Protein AF-A0A4S3PLA0-F1 (afdb_monomer)

Nearest PDB structures (foldseek):
  1sax-assembly1_A  TM=4.845E-01  e=3.008E-01  Staphylococcus aureus subsp. aureus N315
  1ku9-assembly1_B  TM=3.301E-01  e=1.148E-01  Methanocaldococcus jannaschii
  1xsd-assembly1_A-2  TM=3.886E-01  e=5.937E-01  Staphylococcus aureus
  8j3g-assembly1_A  TM=3.289E-01  e=1.742E+00  Coptis chinensis
  5gjr-assembly1_P  TM=3.724E-01  e=6.415E+00  Homo sapiens

Mean predicted aligned error: 16.7 Å

Solvent-accessible surface area (backbone atoms only — not comparable to full-atom values): 17541 Å² total; per-residue (Å²): 129,86,67,51,23,27,40,40,32,52,36,62,91,69,63,57,92,86,60,49,78,64,55,46,43,56,53,57,26,62,62,39,83,60,61,64,66,58,65,72,73,37,73,50,48,30,38,31,30,24,51,98,47,17,28,74,44,47,26,31,45,76,50,70,45,75,37,82,52,82,96,38,69,76,16,32,26,54,38,62,47,80,41,60,64,70,64,35,68,60,42,50,65,35,76,40,47,91,78,58,76,65,88,82,62,51,65,46,78,38,36,59,72,60,53,53,52,51,42,52,62,76,64,47,102,58,85,81,79,74,79,56,92,44,75,73,45,42,52,53,50,52,50,52,50,52,53,51,48,50,74,70,42,50,64,42,47,24,76,90,79,60,49,60,33,32,42,80,47,72,66,99,60,30,37,30,38,28,36,69,68,37,40,53,32,26,76,73,66,77,34,99,49,41,51,48,82,46,41,47,70,56,51,49,52,42,48,55,43,36,64,74,61,40,60,31,42,58,81,56,28,71,94,38,48,94,45,25,60,53,51,52,30,53,51,47,71,39,94,59,31,37,81,50,70,55,95,90,37,71,23,37,28,61,64,83,77,55,82,89,71,48,68,73,53,60,66,67,54,26,51,55,48,52,52,44,32,68,74,67,67,48,62,82,91,42,42,80,79,74,43,87,50,69,69,56,32,53,52,52,51,30,17,33,55,49,68,72,104

Foldseek 3Di:
DFAQAEKEFELPPQDDPPDDLVSLLCSGFPQAQDDPCCQVVHNHQKYFYDDPQATAFIWGFPHKDQDPPPVRPNTIGTDTGGDDPLLGVLRGRQRRCVPDVDPPHRIDTDHSVVSNVSSDVVVDPDPPPRDDPDPVVPLVVVLVVLLVLLVVDQWFQQPPPRFIWGFPDGDPFWTWIAGPVLQVCVVVVVDVDRTDTDTSVLLSLLVVLCVVVQKDFLVSSDVNNVCSRVSQRSCCVDPQKDWDDDPNGIIIGGHDDDPLRDQLDDPVLLVVLVVCCVPVVDDLVCLVPPDDDPVSSVSSVSSCSNVVD

Structure (mmCIF, N/CA/C/O backbone):
data_AF-A0A4S3PLA0-F1
#
_entry.id   AF-A0A4S3PLA0-F1
#
loop_
_atom_site.group_PDB
_atom_site.id
_atom_site.type_symbol
_atom_site.label_atom_id
_atom_site.label_alt_id
_atom_site.label_comp_id
_atom_site.label_asym_id
_atom_site.label_entity_id
_atom_site.label_seq_id
_atom_site.pdbx_PDB_ins_code
_atom_site.Cartn_x
_atom_site.Cartn_y
_atom_site.Cartn_z
_atom_site.occupancy
_atom_site.B_iso_or_equiv
_atom_site.auth_seq_id
_atom_site.auth_comp_id
_atom_site.auth_asym_id
_atom_site.auth_atom_id
_atom_site.pdbx_PDB_model_num
ATOM 1 N N . MET A 1 1 ? -9.284 -7.422 -34.693 1.00 44.84 1 MET A N 1
ATOM 2 C CA . MET A 1 1 ? -7.850 -7.367 -35.056 1.00 44.84 1 MET A CA 1
ATOM 3 C C . MET A 1 1 ? -7.141 -6.657 -33.922 1.00 44.84 1 MET A C 1
ATOM 5 O O . MET A 1 1 ? -7.614 -5.601 -33.533 1.00 44.84 1 MET A O 1
ATOM 9 N N . ALA A 1 2 ? -6.101 -7.258 -33.345 1.00 53.28 2 ALA A N 1
ATOM 10 C CA . ALA A 1 2 ? -5.271 -6.582 -32.351 1.00 53.28 2 ALA A CA 1
ATOM 11 C C . ALA A 1 2 ? -4.596 -5.374 -33.022 1.00 53.28 2 ALA A C 1
ATOM 13 O O . ALA A 1 2 ? -3.996 -5.540 -34.082 1.00 53.28 2 ALA A O 1
ATOM 14 N N . VAL A 1 3 ? -4.749 -4.180 -32.450 1.00 75.06 3 VAL A N 1
ATOM 15 C CA . VAL A 1 3 ? -4.123 -2.959 -32.972 1.00 75.06 3 VAL A CA 1
ATOM 16 C C . VAL A 1 3 ? -2.624 -3.043 -32.672 1.00 75.06 3 VAL A C 1
ATOM 18 O O . VAL A 1 3 ? -2.242 -3.281 -31.530 1.00 75.06 3 VAL A O 1
ATOM 21 N N . GLU A 1 4 ? -1.778 -2.936 -33.701 1.00 82.62 4 GLU A N 1
ATOM 22 C CA . GLU A 1 4 ? -0.327 -2.793 -33.519 1.00 82.62 4 GLU A CA 1
ATOM 23 C C . GLU A 1 4 ? -0.069 -1.392 -32.942 1.00 82.62 4 GLU A C 1
ATOM 25 O O . GLU A 1 4 ? -0.204 -0.406 -33.662 1.00 82.62 4 GLU A O 1
ATOM 30 N N . ASP A 1 5 ? 0.268 -1.300 -31.653 1.00 89.94 5 ASP A N 1
ATOM 31 C CA . ASP A 1 5 ? 0.473 -0.033 -30.933 1.00 89.94 5 ASP A CA 1
ATOM 32 C C . ASP A 1 5 ? 1.917 0.156 -30.431 1.00 89.94 5 ASP A C 1
ATOM 34 O O . ASP A 1 5 ? 2.254 1.195 -29.862 1.00 89.94 5 ASP A O 1
ATOM 38 N N . THR A 1 6 ? 2.791 -0.829 -30.660 1.00 92.62 6 THR A N 1
ATOM 39 C CA . THR A 1 6 ? 4.158 -0.841 -30.134 1.00 92.62 6 THR A CA 1
ATOM 40 C C . THR A 1 6 ? 5.179 -1.200 -31.216 1.00 92.62 6 THR A C 1
ATOM 42 O O . THR A 1 6 ? 5.044 -2.206 -31.920 1.00 92.62 6 THR A O 1
ATOM 45 N N . ILE A 1 7 ? 6.241 -0.395 -31.339 1.00 93.81 7 ILE A N 1
ATOM 46 C CA . ILE A 1 7 ? 7.333 -0.604 -32.301 1.00 93.81 7 ILE A CA 1
ATOM 47 C C . ILE A 1 7 ? 8.568 -1.171 -31.589 1.00 93.81 7 ILE A C 1
ATOM 49 O O . ILE A 1 7 ? 9.183 -0.531 -30.747 1.00 93.81 7 ILE A O 1
ATOM 53 N N . LEU A 1 8 ? 8.985 -2.369 -31.964 1.00 94.19 8 LEU A N 1
ATOM 54 C CA . LEU A 1 8 ? 10.154 -3.066 -31.439 1.00 94.19 8 LEU A CA 1
ATOM 55 C C . LEU A 1 8 ? 11.358 -2.846 -32.364 1.00 94.19 8 LEU A C 1
ATOM 57 O O . LEU A 1 8 ? 11.295 -3.207 -33.542 1.00 94.19 8 LEU A O 1
ATOM 61 N N . ILE A 1 9 ? 12.450 -2.264 -31.853 1.00 93.75 9 ILE A N 1
ATOM 62 C CA . ILE A 1 9 ? 13.595 -1.836 -32.671 1.00 93.75 9 ILE A CA 1
ATOM 63 C C . ILE A 1 9 ? 14.907 -2.425 -32.151 1.00 93.75 9 ILE A C 1
ATOM 65 O O . ILE A 1 9 ? 15.396 -2.075 -31.080 1.00 93.75 9 ILE A O 1
ATOM 69 N N . LYS A 1 10 ? 15.538 -3.287 -32.950 1.00 92.75 10 LYS A N 1
ATOM 70 C CA . LYS A 1 10 ? 16.864 -3.844 -32.662 1.00 92.75 10 LYS A CA 1
ATOM 71 C C . LYS A 1 10 ? 17.963 -2.825 -32.959 1.00 92.75 10 LYS A C 1
ATOM 73 O O . LYS A 1 10 ? 18.223 -2.517 -34.121 1.00 92.75 10 LYS A O 1
ATOM 78 N N . ILE A 1 11 ? 18.670 -2.383 -31.922 1.00 90.88 11 ILE A N 1
ATOM 79 C CA . ILE A 1 11 ? 19.750 -1.384 -32.035 1.00 90.88 11 ILE A CA 1
ATOM 80 C C . ILE A 1 11 ? 21.138 -1.984 -32.301 1.00 90.88 11 ILE A C 1
ATOM 82 O O . ILE A 1 11 ? 22.056 -1.261 -32.681 1.00 90.88 11 ILE A O 1
ATOM 86 N N . GLY A 1 12 ? 21.286 -3.310 -32.186 1.00 83.44 12 GLY A N 1
ATOM 87 C CA . GLY A 1 12 ? 22.440 -4.078 -32.673 1.00 83.44 12 GLY A CA 1
ATOM 88 C C . GLY A 1 12 ? 23.801 -3.424 -32.403 1.00 83.44 12 GLY A C 1
ATOM 89 O O . GLY A 1 12 ? 24.212 -3.299 -31.255 1.00 83.44 12 GLY A O 1
ATOM 90 N N . LYS A 1 13 ? 24.490 -2.998 -33.474 1.00 80.50 13 LYS A N 1
ATOM 91 C CA . LYS A 1 13 ? 25.848 -2.414 -33.438 1.00 80.50 13 LYS A CA 1
ATOM 92 C C . LYS A 1 13 ? 25.957 -1.090 -32.671 1.00 80.50 13 LYS A C 1
ATOM 94 O O . LYS A 1 13 ? 27.063 -0.717 -32.298 1.00 80.50 13 LYS A O 1
ATOM 99 N N . SER A 1 14 ? 24.851 -0.377 -32.474 1.00 83.56 14 SER A N 1
ATOM 100 C CA . SER A 1 14 ? 24.832 0.904 -31.759 1.00 83.56 14 SER A CA 1
ATOM 101 C C . SER A 1 14 ? 24.779 0.728 -30.240 1.00 83.56 14 SER A C 1
ATOM 103 O O . SER A 1 14 ? 24.969 1.701 -29.516 1.00 83.56 14 SER A O 1
ATOM 105 N N . TYR A 1 15 ? 24.513 -0.490 -29.754 1.00 86.19 15 TYR A N 1
ATOM 106 C CA . TYR A 1 15 ? 24.454 -0.776 -28.327 1.00 86.19 15 TYR A CA 1
ATOM 107 C C . TYR A 1 15 ? 25.848 -0.923 -27.714 1.00 86.19 15 TYR A C 1
ATOM 109 O O . TYR A 1 15 ? 26.732 -1.580 -28.266 1.00 86.19 15 TYR A O 1
ATOM 117 N N . ARG A 1 16 ? 26.010 -0.355 -26.522 1.00 83.56 16 ARG A N 1
ATOM 118 C CA . ARG A 1 16 ? 27.143 -0.535 -25.621 1.00 83.56 16 ARG A CA 1
ATOM 119 C C . ARG A 1 16 ? 26.592 -0.778 -24.223 1.00 83.56 16 ARG A C 1
ATOM 121 O O . ARG A 1 16 ? 25.615 -0.154 -23.811 1.00 83.56 16 ARG A O 1
ATOM 128 N N . GLU A 1 17 ? 27.227 -1.689 -23.502 1.00 78.81 17 GLU A N 1
ATOM 129 C CA . GLU A 1 17 ? 26.849 -1.989 -22.125 1.00 78.81 17 GLU A CA 1
ATOM 130 C C . GLU A 1 17 ? 26.949 -0.716 -21.266 1.00 78.81 17 GLU A C 1
ATOM 132 O O . GLU A 1 17 ? 27.954 -0.007 -21.317 1.00 78.81 17 GLU A O 1
ATOM 137 N N . GLY A 1 18 ? 25.904 -0.420 -20.489 1.00 77.00 18 GLY A N 1
ATOM 138 C CA . GLY A 1 18 ? 25.857 0.763 -19.622 1.00 77.00 18 GLY A CA 1
ATOM 139 C C . GLY A 1 18 ? 25.447 2.076 -20.301 1.00 77.00 18 GLY A C 1
ATOM 140 O O . GLY A 1 18 ? 25.593 3.127 -19.682 1.00 77.00 18 GLY A O 1
ATOM 141 N N . MET A 1 19 ? 24.937 2.042 -21.538 1.00 82.50 19 MET A N 1
ATOM 142 C CA . MET A 1 19 ? 24.307 3.213 -22.165 1.00 82.50 19 MET A CA 1
ATOM 143 C C . MET A 1 19 ? 23.177 3.776 -21.298 1.00 82.50 19 MET A C 1
ATOM 145 O O . MET A 1 19 ? 22.364 3.024 -20.759 1.00 82.50 19 MET A O 1
ATOM 149 N N . SER A 1 20 ? 23.124 5.103 -21.192 1.00 85.25 20 SER A N 1
ATOM 150 C CA . SER A 1 20 ? 22.023 5.795 -20.525 1.00 85.25 20 SER A CA 1
ATOM 151 C C . SER A 1 20 ? 20.715 5.652 -21.314 1.00 85.25 20 SER A C 1
ATOM 153 O O . SER A 1 20 ? 20.719 5.305 -22.498 1.00 85.25 20 SER A O 1
ATOM 155 N N . ALA A 1 21 ? 19.579 5.968 -20.685 1.00 83.31 21 ALA A N 1
ATOM 156 C CA . ALA A 1 21 ? 18.287 6.003 -21.375 1.00 83.31 21 ALA A CA 1
ATOM 157 C C . ALA A 1 21 ? 18.286 6.987 -22.564 1.00 83.31 21 ALA A C 1
ATOM 159 O O . ALA A 1 21 ? 17.609 6.741 -23.561 1.00 83.31 21 ALA A O 1
ATOM 160 N N . GLU A 1 22 ? 19.077 8.062 -22.491 1.00 88.12 22 GLU A N 1
ATOM 161 C CA . GLU A 1 22 ? 19.262 9.033 -23.573 1.00 88.12 22 GLU A CA 1
ATOM 162 C C . GLU A 1 22 ? 20.155 8.487 -24.698 1.00 88.12 22 GLU A C 1
ATOM 164 O O . GLU A 1 22 ? 19.837 8.623 -25.880 1.00 88.12 22 GLU A O 1
ATOM 169 N N . ASP A 1 23 ? 21.237 7.785 -24.361 1.00 88.31 23 ASP A N 1
ATOM 170 C CA . ASP A 1 23 ? 22.073 7.113 -25.360 1.00 88.31 23 ASP A CA 1
ATOM 171 C C . ASP A 1 23 ? 21.273 6.044 -26.117 1.00 88.31 23 ASP A C 1
ATOM 173 O O . ASP A 1 23 ? 21.345 5.943 -27.347 1.00 88.31 23 ASP A O 1
ATOM 177 N N . LEU A 1 24 ? 20.486 5.250 -25.383 1.00 92.19 24 LEU A N 1
ATOM 178 C CA . LEU A 1 24 ? 19.563 4.273 -25.954 1.00 92.19 24 LEU A CA 1
ATOM 179 C C . LEU A 1 24 ? 18.496 4.966 -26.801 1.00 92.19 24 LEU A C 1
ATOM 181 O O . LEU A 1 24 ? 18.158 4.456 -27.869 1.00 92.19 24 LEU A O 1
ATOM 185 N N . TYR A 1 25 ? 18.031 6.151 -26.398 1.00 92.94 25 TYR A N 1
ATOM 186 C CA . TYR A 1 25 ? 17.032 6.911 -27.142 1.00 92.94 25 TYR A CA 1
ATOM 187 C C . TYR A 1 25 ? 17.604 7.310 -28.492 1.00 92.94 25 TYR A C 1
ATOM 189 O O . TYR A 1 25 ? 16.992 7.044 -29.524 1.00 92.94 25 TYR A O 1
ATOM 197 N N . ASN A 1 26 ? 18.814 7.864 -28.507 1.00 90.50 26 ASN A N 1
ATOM 198 C CA . ASN A 1 26 ? 19.509 8.258 -29.728 1.00 90.50 26 ASN A CA 1
ATOM 199 C C . ASN A 1 26 ? 19.765 7.055 -30.649 1.00 90.50 26 ASN A C 1
ATOM 201 O O . ASN A 1 26 ? 19.527 7.129 -31.854 1.00 90.50 26 ASN A O 1
ATOM 205 N N . ALA A 1 27 ? 20.173 5.911 -30.096 1.00 91.44 27 ALA A N 1
ATOM 206 C CA . ALA A 1 27 ? 20.367 4.689 -30.877 1.00 91.44 27 ALA A CA 1
ATOM 207 C C . ALA A 1 27 ? 19.058 4.112 -31.448 1.00 91.44 27 ALA A C 1
ATOM 209 O O . ALA A 1 27 ? 19.083 3.467 -32.496 1.00 91.44 27 ALA A O 1
ATOM 210 N N . THR A 1 28 ? 17.931 4.336 -30.769 1.00 92.94 28 THR A N 1
ATOM 211 C CA . THR A 1 28 ? 16.626 3.730 -31.085 1.00 92.94 28 THR A CA 1
ATOM 212 C C . THR A 1 28 ? 15.727 4.642 -31.911 1.00 92.94 28 THR A C 1
ATOM 214 O O . THR A 1 28 ? 14.875 4.150 -32.638 1.00 92.94 28 THR A O 1
ATOM 217 N N . SER A 1 29 ? 15.895 5.960 -31.848 1.00 89.44 29 SER A N 1
ATOM 218 C CA . SER A 1 29 ? 15.009 6.928 -32.511 1.00 89.44 29 SER A CA 1
ATOM 219 C C . SER A 1 29 ? 15.492 7.344 -33.900 1.00 89.44 29 SER A C 1
ATOM 221 O O . SER A 1 29 ? 14.681 7.723 -34.745 1.00 89.44 29 SER A O 1
ATOM 223 N N . ILE A 1 30 ? 16.797 7.263 -34.170 1.00 86.62 30 ILE A N 1
ATOM 224 C CA . ILE A 1 30 ? 17.394 7.945 -35.319 1.00 86.62 30 ILE A CA 1
ATOM 225 C C . ILE A 1 30 ? 17.405 7.067 -36.581 1.00 86.62 30 ILE A C 1
ATOM 227 O O . ILE A 1 30 ? 18.133 6.081 -36.677 1.00 86.62 30 ILE A O 1
ATOM 231 N N . SER A 1 31 ? 16.720 7.550 -37.624 1.00 83.75 31 SER A N 1
ATOM 232 C CA . SER A 1 31 ? 16.936 7.180 -39.033 1.00 83.75 31 SER A CA 1
ATOM 233 C C . SER A 1 31 ? 16.592 5.733 -39.409 1.00 83.75 31 SER A C 1
ATOM 235 O O . SER A 1 31 ? 17.426 4.955 -39.896 1.00 83.75 31 SER A O 1
ATOM 237 N N . TRP A 1 32 ? 15.316 5.382 -39.271 1.00 89.88 32 TRP A N 1
ATOM 238 C CA . TRP A 1 32 ? 14.784 4.061 -39.592 1.00 89.88 32 TRP A CA 1
ATOM 239 C C . TRP A 1 32 ? 14.039 4.029 -40.921 1.00 89.88 32 TRP A C 1
ATOM 241 O O . TRP A 1 32 ? 13.271 4.932 -41.246 1.00 89.88 32 TRP A O 1
ATOM 251 N N . LYS A 1 33 ? 14.223 2.950 -41.691 1.00 85.69 33 LYS A N 1
ATOM 252 C CA . LYS A 1 33 ? 13.444 2.702 -42.911 1.00 85.69 33 LYS A CA 1
ATOM 253 C C . LYS A 1 33 ? 12.081 2.128 -42.524 1.00 85.69 33 LYS A C 1
ATOM 255 O O . LYS A 1 33 ? 11.899 0.914 -42.479 1.00 85.69 33 LYS A O 1
ATOM 260 N N . ILE A 1 34 ? 11.157 3.022 -42.202 1.00 85.56 34 ILE A N 1
ATOM 261 C CA . ILE A 1 34 ? 9.789 2.704 -41.796 1.00 85.56 34 ILE A CA 1
ATOM 262 C C . ILE A 1 34 ? 8.827 3.096 -42.922 1.00 85.56 34 ILE A C 1
ATOM 264 O O . ILE A 1 34 ? 9.006 4.130 -43.561 1.00 85.56 34 ILE A O 1
ATOM 268 N N . SER A 1 35 ? 7.802 2.275 -43.172 1.00 82.12 35 SER A N 1
ATOM 269 C CA . SER A 1 35 ? 6.744 2.635 -44.122 1.00 82.12 35 SER A CA 1
ATOM 270 C C . SER A 1 35 ? 5.944 3.835 -43.606 1.00 82.12 35 SER A C 1
ATOM 272 O O . SER A 1 35 ? 5.416 3.802 -42.493 1.00 82.12 35 SER A O 1
ATOM 274 N N . ARG A 1 36 ? 5.815 4.870 -44.444 1.00 79.88 36 ARG A N 1
ATOM 275 C CA . ARG A 1 36 ? 4.993 6.055 -44.161 1.00 79.88 36 ARG A CA 1
ATOM 276 C C . ARG A 1 36 ? 3.539 5.683 -43.898 1.00 79.88 36 ARG A C 1
ATOM 278 O O . ARG A 1 36 ? 2.952 6.199 -42.957 1.00 79.88 36 ARG A O 1
ATOM 285 N N . GLU A 1 37 ? 2.987 4.773 -44.698 1.00 82.19 37 GLU A N 1
ATOM 286 C CA . GLU A 1 37 ? 1.612 4.295 -44.536 1.00 82.19 37 GLU A CA 1
ATOM 287 C C . GLU A 1 37 ? 1.425 3.682 -43.151 1.00 82.19 37 GLU A C 1
ATOM 289 O O . GLU A 1 37 ? 0.490 4.053 -42.455 1.00 82.19 37 GLU A O 1
ATOM 294 N N . LYS A 1 38 ? 2.378 2.853 -42.695 1.00 82.25 38 LYS A N 1
ATOM 295 C CA . LYS A 1 38 ? 2.332 2.272 -41.347 1.00 82.25 38 LYS A CA 1
ATOM 296 C C . LYS A 1 38 ? 2.375 3.324 -40.245 1.00 82.25 38 LYS A C 1
ATOM 298 O O . LYS A 1 38 ? 1.672 3.144 -39.262 1.00 82.25 38 LYS A O 1
ATOM 303 N N . LEU A 1 39 ? 3.193 4.371 -40.379 1.00 82.94 39 LEU A N 1
ATOM 304 C CA . LEU A 1 39 ? 3.270 5.467 -39.398 1.00 82.94 39 LEU A CA 1
ATOM 305 C C . LEU A 1 39 ? 2.025 6.357 -39.395 1.00 82.94 39 LEU A C 1
ATOM 307 O O . LEU A 1 39 ? 1.705 6.934 -38.366 1.00 82.94 39 LEU A O 1
ATOM 311 N N . GLN A 1 40 ? 1.345 6.493 -40.534 1.00 82.56 40 GLN A N 1
ATOM 312 C CA . GLN A 1 40 ? 0.121 7.288 -40.652 1.00 82.56 40 GLN A CA 1
ATOM 313 C C . GLN A 1 40 ? -1.124 6.520 -40.208 1.00 82.56 40 GLN A C 1
ATOM 315 O O . GLN A 1 40 ? -2.032 7.118 -39.645 1.00 82.56 40 GLN A O 1
ATOM 320 N N . SER A 1 41 ? -1.180 5.215 -40.481 1.00 78.88 41 SER A N 1
ATOM 321 C CA . SER A 1 41 ? -2.325 4.368 -40.144 1.00 78.88 41 SER A CA 1
ATOM 322 C C . SER A 1 41 ? -2.222 3.722 -38.762 1.00 78.88 41 SER A C 1
ATOM 324 O O . SER A 1 41 ? -3.202 3.151 -38.292 1.00 78.88 41 SER A O 1
ATOM 326 N N . GLY A 1 42 ? -1.031 3.709 -38.160 1.00 76.31 42 GLY A N 1
ATOM 327 C CA . GLY A 1 42 ? -0.780 3.082 -36.867 1.00 76.31 42 GLY A CA 1
ATOM 328 C C . GLY A 1 42 ? -1.055 4.034 -35.709 1.00 76.31 42 GLY A C 1
ATOM 329 O O . GLY A 1 42 ? -0.527 5.142 -35.684 1.00 76.31 42 GLY A O 1
ATOM 330 N N . ASP A 1 43 ? -1.831 3.573 -34.730 1.00 85.62 43 ASP A N 1
ATOM 331 C CA . ASP A 1 43 ? -2.030 4.246 -33.440 1.00 85.62 43 ASP A CA 1
ATOM 332 C C . ASP A 1 43 ? -0.919 3.825 -32.463 1.00 85.62 43 ASP A C 1
ATOM 334 O O . ASP A 1 43 ? -1.154 3.150 -31.459 1.00 85.62 43 ASP A O 1
ATOM 338 N N . TYR A 1 44 ? 0.336 4.112 -32.830 1.00 90.50 44 TYR A N 1
ATOM 339 C CA . TYR A 1 44 ? 1.479 3.718 -32.011 1.00 90.50 44 TYR A CA 1
ATOM 340 C C . TYR A 1 44 ? 1.566 4.582 -30.764 1.00 90.50 44 TYR A C 1
ATOM 342 O O . TYR A 1 44 ? 1.578 5.807 -30.835 1.00 90.50 44 TYR A O 1
ATOM 350 N N . LYS A 1 45 ? 1.708 3.917 -29.625 1.00 92.69 45 LYS A N 1
ATOM 351 C CA . LYS A 1 45 ? 1.852 4.536 -28.310 1.00 92.69 45 LYS A CA 1
ATOM 352 C C . LYS A 1 45 ? 3.264 4.394 -27.775 1.00 92.69 45 LYS A C 1
ATOM 354 O O . LYS A 1 45 ? 3.708 5.245 -27.014 1.00 92.69 45 LYS A O 1
ATOM 359 N N . PHE A 1 46 ? 3.985 3.349 -28.191 1.00 94.75 46 PHE A N 1
ATOM 360 C CA . PHE A 1 46 ? 5.312 3.046 -27.664 1.00 94.75 46 PHE A CA 1
ATOM 361 C C . PHE A 1 46 ? 6.298 2.597 -28.734 1.00 94.75 46 PHE A C 1
ATOM 363 O O . PHE A 1 46 ? 5.933 2.024 -29.765 1.00 94.75 46 PHE A O 1
ATOM 370 N N . TYR A 1 47 ? 7.581 2.786 -28.446 1.00 95.56 47 TYR A N 1
ATOM 371 C CA . TYR A 1 47 ? 8.654 2.088 -29.137 1.00 95.56 47 TYR A CA 1
ATOM 372 C C . TYR A 1 47 ? 9.765 1.670 -28.173 1.00 95.56 47 TYR A C 1
ATOM 374 O O . TYR A 1 47 ? 10.066 2.362 -27.202 1.00 95.56 47 TYR A O 1
ATOM 382 N N . CYS A 1 48 ? 10.373 0.516 -28.441 1.00 95.69 48 CYS A N 1
ATOM 383 C CA . CYS A 1 48 ? 11.291 -0.152 -27.526 1.00 95.69 48 CYS A CA 1
ATOM 384 C C . CYS A 1 48 ? 12.664 -0.362 -28.164 1.00 95.69 48 CYS A C 1
ATOM 386 O O . CYS A 1 48 ? 12.773 -0.857 -29.292 1.00 95.69 48 CYS A O 1
ATOM 388 N N . ALA A 1 49 ? 13.711 -0.065 -27.397 1.00 95.25 49 ALA A N 1
ATOM 389 C CA . ALA A 1 49 ? 15.085 -0.413 -27.729 1.00 95.25 49 ALA A CA 1
ATOM 390 C C . ALA A 1 49 ? 15.321 -1.896 -27.433 1.00 95.25 49 ALA A C 1
ATOM 392 O O . ALA A 1 49 ? 15.103 -2.332 -26.306 1.00 95.25 49 ALA A O 1
ATOM 393 N N . ILE A 1 50 ? 15.789 -2.677 -28.406 1.00 93.94 50 ILE A N 1
ATOM 394 C CA . ILE A 1 50 ? 16.049 -4.112 -28.235 1.00 93.94 50 ILE A CA 1
ATOM 395 C C . ILE A 1 50 ? 17.510 -4.432 -28.509 1.00 93.94 50 ILE A C 1
ATOM 397 O O . ILE A 1 50 ? 18.067 -4.097 -29.559 1.00 93.94 50 ILE A O 1
ATOM 401 N N . TYR A 1 51 ? 18.107 -5.189 -27.595 1.00 91.38 51 TYR A N 1
ATOM 402 C CA . TYR A 1 51 ? 19.426 -5.776 -27.768 1.00 91.38 51 TYR A CA 1
ATOM 403 C C . TYR A 1 51 ? 19.453 -7.204 -27.219 1.00 91.38 51 TYR A C 1
ATOM 405 O O . TYR A 1 51 ? 18.911 -7.468 -26.151 1.00 91.38 51 TYR A O 1
ATOM 413 N N . ASN A 1 52 ? 20.058 -8.138 -27.963 1.00 87.88 52 ASN A N 1
ATOM 414 C CA . ASN A 1 52 ? 20.074 -9.573 -27.637 1.00 87.88 52 ASN A CA 1
ATOM 415 C C . ASN A 1 52 ? 18.691 -10.136 -27.264 1.00 87.88 52 ASN A C 1
ATOM 417 O O . ASN A 1 52 ? 18.548 -10.867 -26.293 1.00 87.88 52 ASN A O 1
ATOM 421 N N . ASN A 1 53 ? 17.676 -9.772 -28.055 1.00 89.81 53 ASN A N 1
ATOM 422 C CA . ASN A 1 53 ? 16.268 -10.138 -27.859 1.00 89.81 53 ASN A CA 1
ATOM 423 C C . AS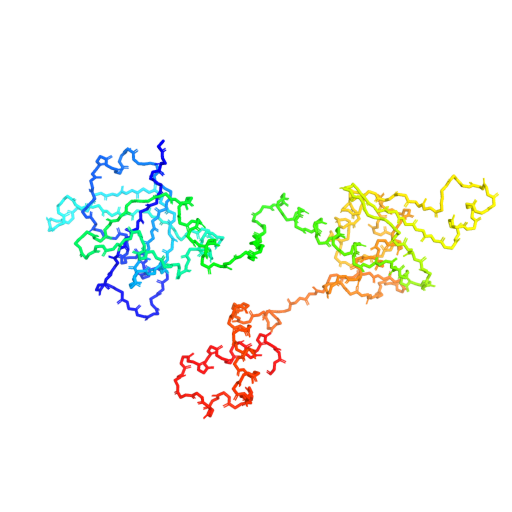N A 1 53 ? 15.642 -9.657 -26.545 1.00 89.81 53 ASN A C 1
ATOM 425 O O . ASN A 1 53 ? 14.525 -10.054 -26.251 1.00 89.81 53 ASN A O 1
ATOM 429 N N . LYS A 1 54 ? 16.305 -8.773 -25.798 1.00 90.75 54 LYS A N 1
ATOM 430 C CA . LYS A 1 54 ? 15.752 -8.154 -24.597 1.00 90.75 54 LYS A CA 1
ATOM 431 C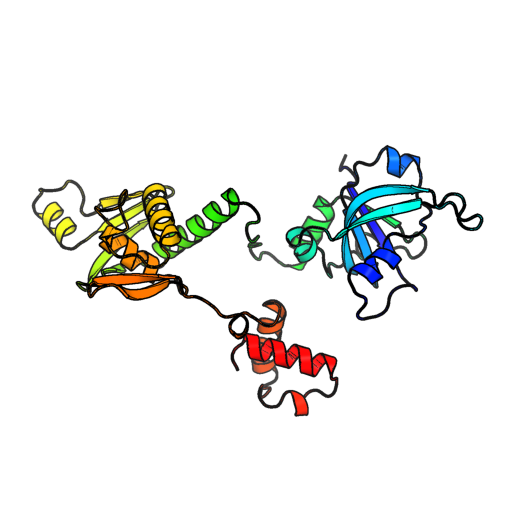 C . LYS A 1 54 ? 15.419 -6.697 -24.834 1.00 90.75 54 LYS A C 1
ATOM 433 O O . LYS A 1 54 ? 16.175 -5.994 -25.513 1.00 90.75 54 LYS A O 1
ATOM 438 N N . ILE A 1 55 ? 14.317 -6.243 -24.254 1.00 93.19 55 ILE A N 1
ATOM 439 C CA . ILE A 1 55 ? 13.991 -4.819 -24.198 1.00 93.19 55 ILE A CA 1
ATOM 440 C C . ILE A 1 55 ? 14.975 -4.137 -23.240 1.00 93.19 55 ILE A C 1
ATOM 442 O O . ILE A 1 55 ? 15.170 -4.575 -22.113 1.00 93.19 55 ILE A O 1
ATOM 446 N N . LYS A 1 56 ? 15.629 -3.076 -23.705 1.00 92.75 56 LYS A N 1
ATOM 447 C CA . LYS A 1 56 ? 16.608 -2.289 -22.943 1.00 92.75 56 LYS A CA 1
ATOM 448 C C . LYS A 1 56 ? 16.093 -0.926 -22.527 1.00 92.75 56 LYS A C 1
ATOM 450 O O . LYS A 1 56 ? 16.601 -0.383 -21.557 1.00 92.75 56 LYS A O 1
ATOM 455 N N . GLU A 1 57 ? 15.112 -0.392 -23.248 1.00 94.06 57 GLU A N 1
ATOM 456 C CA . GLU A 1 57 ? 14.392 0.809 -22.845 1.00 94.06 57 GLU A CA 1
ATOM 457 C C . GLU A 1 57 ? 13.046 0.909 -23.572 1.00 94.06 57 GLU A C 1
ATOM 459 O O . GLU A 1 57 ? 12.893 0.349 -24.664 1.00 94.06 57 GLU A O 1
ATOM 464 N N . VAL A 1 58 ? 12.092 1.623 -22.972 1.00 94.75 58 VAL A N 1
ATOM 465 C CA . VAL A 1 58 ? 10.761 1.896 -23.526 1.00 94.75 58 VAL A CA 1
ATOM 466 C C . VAL A 1 58 ? 10.513 3.399 -23.580 1.00 94.75 58 VAL A C 1
ATOM 468 O O . VAL A 1 58 ? 10.727 4.126 -22.607 1.00 94.75 58 VAL A O 1
ATOM 471 N N . TYR A 1 59 ? 10.014 3.854 -24.723 1.00 96.12 59 TYR A N 1
ATOM 472 C CA . TYR A 1 59 ? 9.690 5.248 -24.976 1.00 96.12 59 TYR A CA 1
ATOM 473 C C . TYR A 1 59 ? 8.230 5.390 -25.381 1.00 96.12 59 TYR A C 1
ATOM 475 O O . TYR A 1 59 ? 7.714 4.577 -26.150 1.00 96.12 59 TYR A O 1
ATOM 483 N N . GLU A 1 60 ? 7.585 6.447 -24.902 1.00 95.12 60 GLU A N 1
ATOM 484 C CA . GLU A 1 60 ? 6.306 6.902 -25.438 1.00 95.12 60 GLU A CA 1
ATOM 485 C C . GLU A 1 60 ? 6.520 7.484 -26.831 1.00 95.12 60 GLU A C 1
ATOM 487 O O . GLU A 1 60 ? 7.426 8.289 -27.056 1.00 95.12 60 GLU A O 1
ATOM 492 N N . PHE A 1 61 ? 5.671 7.083 -27.767 1.00 93.94 61 PHE A N 1
ATOM 493 C CA . PHE A 1 61 ? 5.664 7.598 -29.120 1.00 93.94 61 PHE A CA 1
ATOM 494 C C . PHE A 1 61 ? 4.854 8.893 -29.175 1.00 93.94 61 PHE A C 1
ATOM 496 O O . PHE A 1 61 ? 3.656 8.904 -28.914 1.00 93.94 61 PHE A O 1
ATOM 503 N N . ILE A 1 62 ? 5.519 9.990 -29.524 1.00 92.94 62 ILE A N 1
ATOM 504 C CA . ILE A 1 62 ? 4.901 11.317 -29.656 1.00 92.94 62 ILE A CA 1
ATOM 505 C C . ILE A 1 62 ? 4.678 11.654 -31.132 1.00 92.94 62 ILE A C 1
ATOM 507 O O . ILE A 1 62 ? 3.734 12.354 -31.490 1.00 92.94 62 ILE A O 1
ATOM 511 N N . GLY A 1 63 ? 5.554 11.167 -32.009 1.00 91.50 63 GLY A N 1
ATOM 512 C CA . GLY A 1 63 ? 5.448 11.415 -33.436 1.00 91.50 63 GLY A CA 1
ATOM 513 C C . GLY A 1 63 ? 6.697 10.998 -34.191 1.00 91.50 63 GLY A C 1
ATOM 514 O O . GLY A 1 63 ? 7.540 10.252 -33.697 1.00 91.50 63 GLY A O 1
ATOM 515 N N . TYR A 1 64 ? 6.821 11.484 -35.417 1.00 93.56 64 TYR A N 1
ATOM 516 C CA . TYR A 1 64 ? 7.952 11.186 -36.281 1.00 93.56 64 TYR A CA 1
ATOM 517 C C . TYR A 1 64 ? 8.212 12.340 -37.246 1.00 93.56 64 TYR A C 1
ATOM 519 O O . TYR A 1 64 ? 7.308 13.099 -37.588 1.00 93.56 64 TYR A O 1
ATOM 527 N N . GLU A 1 65 ? 9.444 12.436 -37.726 1.00 92.44 65 GLU A N 1
ATOM 528 C CA . GLU A 1 65 ? 9.843 13.375 -38.773 1.00 92.44 65 GLU A CA 1
ATOM 529 C C . GLU A 1 65 ? 10.669 12.661 -39.842 1.00 92.44 65 GLU A C 1
ATOM 531 O O . GLU A 1 65 ? 11.229 11.586 -39.609 1.00 92.44 65 GLU A O 1
ATOM 536 N N . LYS A 1 66 ? 10.722 13.234 -41.044 1.00 91.12 66 LYS A N 1
ATOM 537 C CA . LYS A 1 66 ? 11.577 12.713 -42.111 1.00 91.12 66 LYS A CA 1
ATOM 538 C C . LYS A 1 66 ? 13.032 13.035 -41.777 1.00 91.12 66 LYS A C 1
ATOM 540 O O . LYS A 1 66 ? 13.336 14.136 -41.336 1.00 91.12 66 LYS A O 1
ATOM 545 N N . ASP A 1 67 ? 13.930 12.090 -42.026 1.00 90.75 67 ASP A N 1
ATOM 546 C CA . ASP A 1 67 ? 15.360 12.371 -41.982 1.00 90.75 67 ASP A CA 1
ATOM 547 C C . ASP A 1 67 ? 15.755 13.152 -43.244 1.00 90.75 67 ASP A C 1
ATOM 549 O O . ASP A 1 67 ? 15.691 12.622 -44.356 1.00 90.75 67 ASP A O 1
ATOM 553 N N . GLU A 1 68 ? 16.093 14.431 -43.081 1.00 89.00 68 GLU A N 1
ATOM 554 C CA . GLU A 1 68 ? 16.400 15.338 -44.196 1.00 89.00 68 GLU A CA 1
ATOM 555 C C . GLU A 1 68 ? 17.819 15.165 -44.751 1.00 89.00 68 GLU A C 1
ATOM 557 O O . GLU A 1 68 ? 18.161 15.750 -45.780 1.00 89.00 68 GLU A O 1
ATOM 562 N N . ARG A 1 69 ? 18.654 14.341 -44.106 1.00 87.88 69 ARG A N 1
ATOM 563 C CA . ARG A 1 69 ? 20.010 14.071 -44.586 1.00 87.88 69 ARG A CA 1
ATOM 564 C C . ARG A 1 69 ? 19.967 13.360 -45.948 1.00 87.88 69 ARG A C 1
ATOM 566 O O . ARG A 1 69 ? 19.291 12.331 -46.058 1.00 87.88 69 ARG A O 1
ATOM 573 N N . PRO A 1 70 ? 20.701 13.840 -46.974 1.00 83.75 70 PRO A N 1
ATOM 574 C CA . PRO A 1 70 ? 20.643 13.285 -48.330 1.00 83.75 70 PRO A CA 1
ATOM 575 C C . PRO A 1 70 ? 20.902 11.773 -48.407 1.00 83.75 70 PRO A C 1
ATOM 577 O O . PRO A 1 70 ? 20.247 11.059 -49.158 1.00 83.75 70 PRO A O 1
ATOM 580 N N . GLU A 1 71 ? 21.811 11.246 -47.585 1.00 87.88 71 GLU A N 1
ATOM 581 C CA . GLU A 1 71 ? 22.160 9.822 -47.533 1.00 87.88 71 GLU A CA 1
ATOM 582 C C . GLU A 1 71 ? 21.138 8.946 -46.781 1.00 87.88 71 GLU A C 1
ATOM 584 O O . GLU A 1 71 ? 21.298 7.723 -46.689 1.00 87.88 71 GLU A O 1
ATOM 589 N N . LYS A 1 72 ? 20.097 9.560 -46.208 1.00 86.25 72 LYS A N 1
ATOM 590 C CA . LYS A 1 72 ? 19.056 8.918 -45.394 1.00 86.25 72 LYS A CA 1
ATOM 591 C C . LYS A 1 72 ? 17.669 9.018 -46.024 1.00 86.25 72 LYS A C 1
ATOM 593 O O . LYS A 1 72 ? 16.668 8.844 -45.331 1.00 86.25 72 LYS A O 1
ATOM 598 N N . GLU A 1 73 ? 17.600 9.228 -47.335 1.00 84.00 73 GLU A N 1
ATOM 599 C CA . GLU A 1 73 ? 16.337 9.335 -48.057 1.00 84.00 73 GLU A CA 1
ATOM 600 C C . GLU A 1 73 ? 15.379 8.162 -47.754 1.00 84.00 73 GLU A C 1
ATOM 602 O O . GLU A 1 73 ? 15.754 6.985 -47.736 1.00 84.00 73 GLU A O 1
ATOM 607 N N . GLY A 1 74 ? 14.116 8.500 -47.470 1.00 83.56 74 GLY A N 1
ATOM 608 C CA . GLY A 1 74 ? 13.073 7.530 -47.124 1.00 83.56 74 GLY A CA 1
ATOM 609 C C . GLY A 1 74 ? 13.176 6.954 -45.707 1.00 83.56 74 GLY A C 1
ATOM 610 O O . GLY A 1 74 ? 12.521 5.950 -45.416 1.00 83.56 74 GLY A O 1
ATOM 611 N N . ARG A 1 75 ? 13.992 7.552 -44.829 1.00 90.44 75 ARG A N 1
ATOM 612 C CA . ARG A 1 75 ? 14.064 7.207 -43.405 1.00 90.44 75 ARG A CA 1
ATOM 613 C C . ARG A 1 75 ? 13.358 8.241 -42.540 1.00 90.44 75 ARG A C 1
ATOM 615 O O . ARG A 1 75 ? 13.225 9.407 -42.909 1.00 90.44 75 ARG A O 1
ATOM 622 N N . TYR A 1 76 ? 12.930 7.784 -41.373 1.00 92.62 76 TYR A N 1
ATOM 623 C CA . TYR A 1 76 ? 12.214 8.578 -40.388 1.00 92.62 76 TYR A CA 1
ATOM 624 C C . TYR A 1 76 ? 12.942 8.558 -39.048 1.00 92.62 76 TYR A C 1
ATOM 626 O O . TYR A 1 76 ? 13.555 7.555 -38.672 1.00 92.62 76 TYR A O 1
ATOM 634 N N . ILE A 1 77 ? 12.867 9.678 -38.341 1.00 93.44 77 ILE A N 1
ATOM 635 C CA . ILE A 1 77 ? 13.309 9.824 -36.960 1.00 93.44 77 ILE A CA 1
ATOM 636 C C . ILE A 1 77 ? 12.063 9.767 -36.081 1.00 93.44 77 ILE A C 1
ATOM 638 O O . ILE A 1 77 ? 11.109 10.511 -36.304 1.00 93.44 77 ILE A O 1
ATOM 642 N N . LEU A 1 78 ? 12.057 8.861 -35.108 1.00 94.69 78 LEU A N 1
ATOM 643 C CA . LEU A 1 78 ? 10.977 8.752 -34.131 1.00 94.69 78 LEU A CA 1
ATOM 644 C C . LEU A 1 78 ? 11.171 9.812 -33.048 1.00 94.69 78 LEU A C 1
ATOM 646 O O . LEU A 1 78 ? 12.294 10.096 -32.634 1.00 94.69 78 LEU A O 1
ATOM 650 N N . LYS A 1 79 ? 10.074 10.403 -32.592 1.00 94.62 79 LYS A N 1
ATOM 651 C CA . LYS A 1 79 ? 10.048 11.349 -31.482 1.00 94.62 79 LYS A CA 1
ATOM 652 C C . LYS A 1 79 ? 9.330 10.701 -30.321 1.00 94.62 79 LYS A C 1
ATOM 654 O O . LYS A 1 79 ? 8.220 10.189 -30.471 1.00 94.62 79 LYS A O 1
ATOM 659 N N . GLY A 1 80 ? 9.961 10.771 -29.164 1.00 93.75 80 GLY A N 1
ATOM 660 C CA . GLY A 1 80 ? 9.395 10.236 -27.950 1.00 93.75 80 GLY A CA 1
ATOM 661 C C . GLY A 1 80 ? 10.017 10.831 -26.710 1.00 93.75 80 GLY A C 1
ATOM 662 O O . GLY A 1 80 ? 10.915 11.670 -26.771 1.00 93.75 80 GLY A O 1
ATOM 663 N N . LYS A 1 81 ? 9.535 10.351 -25.577 1.00 92.94 81 LYS A N 1
ATOM 664 C CA . LYS A 1 81 ? 10.133 10.568 -24.261 1.00 92.94 81 LYS A CA 1
ATOM 665 C C . LYS A 1 81 ? 10.221 9.222 -23.556 1.00 92.94 81 LYS A C 1
ATOM 667 O O . LYS A 1 81 ? 9.574 8.264 -23.974 1.00 92.94 81 LYS A O 1
ATOM 672 N N . ILE A 1 82 ? 11.035 9.139 -22.510 1.00 91.06 82 ILE A N 1
ATOM 673 C CA . ILE A 1 82 ? 11.074 7.951 -21.649 1.00 91.06 82 ILE A CA 1
ATOM 674 C C . ILE A 1 82 ? 9.647 7.666 -21.168 1.00 91.06 82 ILE A C 1
ATOM 676 O O . ILE A 1 82 ? 8.975 8.585 -20.703 1.00 91.06 82 ILE A O 1
ATOM 680 N N . ALA A 1 83 ? 9.193 6.424 -21.341 1.00 86.38 83 ALA A N 1
ATOM 681 C CA . ALA A 1 83 ? 7.858 6.022 -20.919 1.00 86.38 83 ALA A CA 1
ATOM 682 C C . ALA A 1 83 ? 7.728 6.033 -19.389 1.00 86.38 83 ALA A C 1
ATOM 684 O O . ALA A 1 83 ? 8.724 6.013 -18.658 1.00 86.38 83 ALA A O 1
ATOM 685 N N . GLU A 1 84 ? 6.495 6.025 -18.898 1.00 77.88 84 GLU A N 1
ATOM 686 C CA . GLU A 1 84 ? 6.219 5.901 -17.468 1.00 77.88 84 GLU A CA 1
ATOM 687 C C . GLU A 1 84 ? 6.869 4.652 -16.853 1.00 77.88 84 GLU A C 1
ATOM 689 O O . GLU A 1 84 ? 7.048 3.602 -17.488 1.00 77.88 84 GLU A O 1
ATOM 694 N N . MET A 1 85 ? 7.267 4.787 -15.588 1.00 63.56 85 MET A N 1
ATOM 695 C CA . MET A 1 85 ? 8.063 3.782 -14.890 1.00 63.56 85 MET A CA 1
ATOM 696 C C . MET A 1 85 ? 7.319 2.448 -14.756 1.00 63.56 85 MET A C 1
ATOM 698 O O . MET A 1 85 ? 7.957 1.406 -14.878 1.00 63.56 85 MET A O 1
ATOM 702 N N . GLN A 1 86 ? 5.993 2.453 -14.589 1.00 70.12 86 GLN A N 1
ATOM 703 C CA . GLN A 1 86 ? 5.155 1.249 -14.596 1.00 70.12 86 GLN A CA 1
ATOM 704 C C . GLN A 1 86 ? 5.366 0.366 -15.831 1.00 70.12 86 GLN A C 1
ATOM 706 O O . GLN A 1 86 ? 5.664 -0.823 -15.709 1.00 70.12 86 GLN A O 1
ATOM 711 N N . ILE A 1 87 ? 5.238 0.943 -17.027 1.00 77.81 87 ILE A N 1
ATOM 712 C CA . ILE A 1 87 ? 5.367 0.199 -18.286 1.00 77.81 87 ILE A CA 1
ATOM 713 C C . ILE A 1 87 ? 6.809 -0.270 -18.464 1.00 77.81 87 ILE A C 1
ATOM 715 O O . ILE A 1 87 ? 7.055 -1.410 -18.861 1.00 77.81 87 ILE A O 1
ATOM 719 N N . ARG A 1 88 ? 7.773 0.585 -18.112 1.00 85.88 88 ARG A N 1
ATOM 720 C CA . ARG A 1 88 ? 9.196 0.244 -18.164 1.00 85.88 88 ARG A CA 1
ATOM 721 C C . ARG A 1 88 ? 9.529 -0.920 -17.241 1.00 85.88 88 ARG A C 1
ATOM 723 O O . ARG A 1 88 ? 10.158 -1.861 -17.696 1.00 85.88 88 ARG A O 1
ATOM 730 N N . ASN A 1 89 ? 9.061 -0.920 -15.998 1.00 73.12 89 ASN A N 1
ATOM 731 C CA . ASN A 1 89 ? 9.346 -1.991 -15.042 1.00 73.12 89 ASN A CA 1
ATOM 732 C C . ASN A 1 89 ? 8.817 -3.354 -15.504 1.00 73.12 89 ASN A C 1
ATOM 734 O O . ASN A 1 89 ? 9.442 -4.369 -15.224 1.00 73.12 89 ASN A O 1
ATOM 738 N N . ILE A 1 90 ? 7.693 -3.385 -16.225 1.00 78.38 90 ILE A N 1
ATOM 739 C CA . ILE A 1 90 ? 7.131 -4.636 -16.752 1.00 78.38 90 ILE A CA 1
ATOM 740 C C . ILE A 1 90 ? 7.913 -5.136 -17.973 1.00 78.38 90 ILE A C 1
ATOM 742 O O . ILE A 1 90 ? 8.036 -6.341 -18.184 1.00 78.38 90 ILE A O 1
ATOM 746 N N . LEU A 1 91 ? 8.382 -4.218 -18.819 1.00 85.00 91 LEU A N 1
ATOM 747 C CA . LEU A 1 91 ? 8.943 -4.560 -20.124 1.00 85.00 91 LEU A CA 1
ATOM 748 C C . LEU A 1 91 ? 10.468 -4.610 -20.148 1.00 85.00 91 LEU A C 1
ATOM 750 O O . LEU A 1 91 ? 11.015 -5.273 -21.022 1.00 85.00 91 LEU A O 1
ATOM 754 N N . LEU A 1 92 ? 11.166 -3.910 -19.257 1.00 85.69 92 LEU A N 1
ATOM 755 C CA . LEU A 1 92 ? 12.6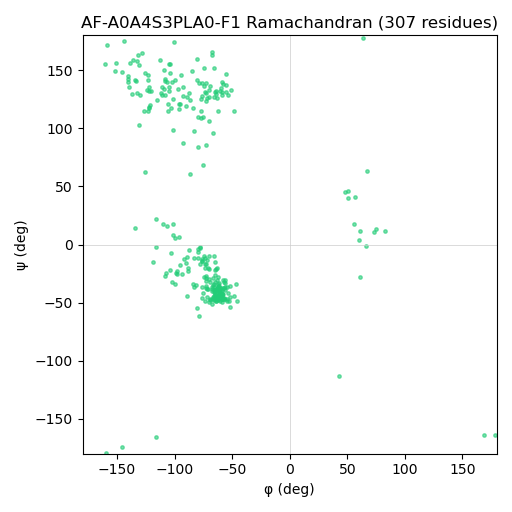25 -3.915 -19.211 1.00 85.69 92 LEU A CA 1
ATOM 756 C C . LEU A 1 92 ? 13.145 -5.337 -18.985 1.00 85.69 92 LEU A C 1
ATOM 758 O O . LEU A 1 92 ? 12.637 -6.091 -18.166 1.00 85.69 92 LEU A O 1
ATOM 762 N N . ASP A 1 93 ? 14.159 -5.700 -19.764 1.00 85.44 93 ASP A N 1
ATOM 763 C CA . ASP A 1 93 ? 14.780 -7.024 -19.829 1.00 85.44 93 ASP A CA 1
ATOM 764 C C . ASP A 1 93 ? 13.877 -8.201 -20.241 1.00 85.44 93 ASP A C 1
ATOM 766 O O . ASP A 1 93 ? 14.388 -9.324 -20.345 1.00 85.44 93 ASP A O 1
ATOM 770 N N . LEU A 1 94 ? 12.610 -7.941 -20.593 1.00 87.19 94 LEU A N 1
ATOM 771 C CA . LEU A 1 94 ? 11.684 -8.926 -21.156 1.00 87.19 94 LEU A CA 1
ATOM 772 C C . LEU A 1 94 ? 12.274 -9.579 -22.409 1.00 87.19 94 LEU A C 1
ATOM 774 O O . LEU A 1 94 ? 12.723 -8.878 -23.329 1.00 87.19 94 LEU A O 1
ATOM 778 N N . ASP A 1 95 ? 12.235 -10.912 -22.471 1.00 88.81 95 ASP A N 1
ATOM 779 C CA . ASP A 1 95 ? 12.690 -11.662 -23.637 1.00 88.81 95 ASP A CA 1
ATOM 780 C C . ASP A 1 95 ? 11.619 -11.660 -24.744 1.00 88.81 95 ASP A C 1
ATOM 782 O O . ASP A 1 95 ? 10.565 -12.292 -24.685 1.00 88.81 95 ASP A O 1
ATOM 786 N N . VAL A 1 96 ? 11.909 -10.940 -25.825 1.00 89.94 96 VAL A N 1
ATOM 787 C CA . VAL A 1 96 ? 11.054 -10.839 -27.014 1.00 89.94 96 VAL A CA 1
ATOM 788 C C . VAL A 1 96 ? 11.537 -11.728 -28.162 1.00 89.94 96 VAL A C 1
ATOM 790 O O . VAL A 1 96 ? 11.119 -11.556 -29.313 1.00 89.94 96 VAL A O 1
ATOM 793 N N . SER A 1 97 ? 12.394 -12.714 -27.887 1.00 87.56 97 SER A N 1
ATOM 794 C CA . SER A 1 97 ? 12.872 -13.687 -28.879 1.00 87.56 97 SER A CA 1
ATOM 795 C C . SER A 1 97 ? 11.722 -14.443 -29.536 1.00 87.56 97 SER A C 1
ATOM 797 O O . SER A 1 97 ? 11.793 -14.745 -30.725 1.00 87.56 97 SER A O 1
ATOM 799 N N . SER A 1 98 ? 10.623 -14.691 -28.820 1.00 86.31 98 SER A N 1
ATOM 800 C CA . SER A 1 98 ? 9.423 -15.327 -29.373 1.00 86.31 98 SER A CA 1
ATOM 801 C C . SER A 1 98 ? 8.726 -14.473 -30.448 1.00 86.31 98 SER A C 1
ATOM 803 O O . SER A 1 98 ? 8.111 -15.033 -31.360 1.00 86.31 98 SER A O 1
ATOM 805 N N . LEU A 1 99 ? 8.882 -13.145 -30.394 1.00 84.88 99 LEU A N 1
ATOM 806 C CA . LEU A 1 99 ? 8.226 -12.164 -31.266 1.00 84.88 99 LEU A CA 1
ATOM 807 C C . LEU A 1 99 ? 9.118 -11.673 -32.413 1.00 84.88 99 LEU A C 1
ATOM 809 O O . LEU A 1 99 ? 8.634 -11.404 -33.516 1.00 84.88 99 LEU A O 1
ATOM 813 N N . HIS A 1 100 ? 10.428 -11.571 -32.173 1.00 80.00 100 HIS A N 1
ATOM 814 C CA . HIS A 1 100 ? 11.383 -10.947 -33.094 1.00 80.00 100 HIS A CA 1
ATOM 815 C C . HIS A 1 100 ? 12.552 -11.882 -33.437 1.00 80.00 100 HIS A C 1
ATOM 817 O O . HIS A 1 100 ? 13.718 -11.575 -33.192 1.00 80.00 100 HIS A O 1
ATOM 823 N N . LYS A 1 101 ? 12.247 -13.021 -34.071 1.00 68.50 101 LYS A N 1
ATOM 824 C CA . LYS A 1 101 ? 13.211 -14.102 -34.391 1.00 68.50 101 LYS A CA 1
ATOM 825 C C . LYS A 1 101 ? 14.195 -13.802 -35.532 1.00 68.50 101 LYS A C 1
ATOM 827 O O . LYS A 1 101 ? 15.227 -14.452 -35.640 1.00 68.50 101 LYS A O 1
ATOM 832 N N . GLY A 1 102 ? 13.890 -12.838 -36.403 1.00 65.62 102 GLY A N 1
ATOM 833 C CA . GLY A 1 102 ? 14.683 -12.562 -37.610 1.00 65.62 102 GLY A CA 1
ATOM 834 C C . GLY A 1 102 ? 15.894 -11.643 -37.391 1.00 65.62 102 GLY A C 1
ATOM 835 O O . GLY A 1 102 ? 15.849 -10.732 -36.558 1.00 65.62 102 GLY A O 1
ATOM 836 N N . LEU A 1 103 ? 16.948 -11.856 -38.192 1.00 62.56 103 LEU A N 1
ATOM 837 C CA . LEU A 1 103 ? 18.132 -10.982 -38.308 1.00 62.56 103 LEU A CA 1
ATOM 838 C C . LEU A 1 103 ? 18.002 -9.914 -39.415 1.00 62.56 103 LEU A C 1
ATOM 840 O O . LEU A 1 103 ? 18.819 -9.003 -39.474 1.00 62.56 103 LEU A O 1
ATOM 844 N N . GLY A 1 104 ? 17.001 -10.031 -40.297 1.00 73.25 104 GLY A N 1
ATOM 845 C CA . GLY A 1 104 ? 16.867 -9.183 -41.489 1.00 73.25 104 GLY A CA 1
ATOM 846 C C . GLY A 1 104 ? 16.292 -7.792 -41.209 1.00 73.25 104 GLY A C 1
ATOM 847 O O . GLY A 1 104 ? 16.955 -6.790 -41.455 1.00 73.25 104 GLY A O 1
ATOM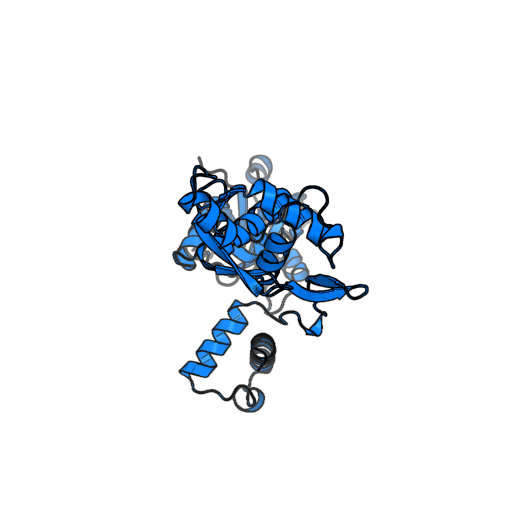 848 N N . ASN A 1 105 ? 15.057 -7.718 -40.700 1.00 84.12 105 ASN A N 1
ATOM 849 C CA . ASN A 1 105 ? 14.423 -6.440 -40.371 1.00 84.12 105 ASN A CA 1
ATOM 850 C C . ASN A 1 105 ? 14.607 -6.126 -38.874 1.00 84.12 105 ASN A C 1
ATOM 852 O O . ASN A 1 105 ? 14.089 -6.875 -38.035 1.00 84.12 105 ASN A O 1
ATOM 856 N N . PRO A 1 106 ? 15.319 -5.040 -38.517 1.00 88.19 106 PRO A N 1
ATOM 857 C CA . PRO A 1 106 ? 15.476 -4.636 -37.126 1.00 88.19 106 PRO A CA 1
ATOM 858 C C . PRO A 1 106 ? 14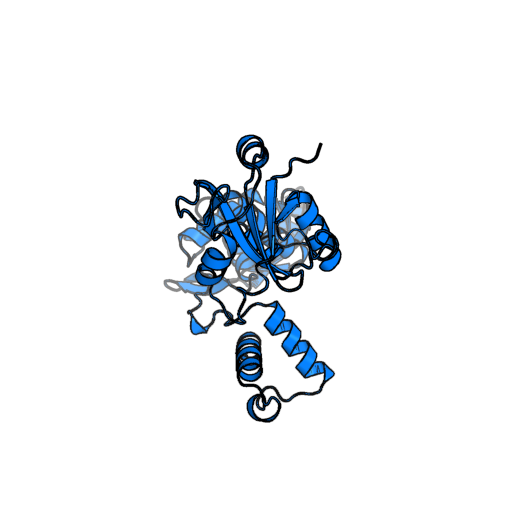.181 -4.100 -36.509 1.00 88.19 106 PRO A C 1
ATOM 860 O O . PRO A 1 106 ? 14.145 -3.939 -35.298 1.00 88.19 106 PRO A O 1
ATOM 863 N N . ILE A 1 107 ? 13.130 -3.857 -37.300 1.00 90.31 107 ILE A N 1
ATOM 864 C CA . ILE A 1 107 ? 11.858 -3.294 -36.840 1.00 90.31 107 ILE A CA 1
ATOM 865 C C . ILE A 1 107 ? 10.769 -4.362 -36.872 1.00 90.31 107 ILE A C 1
ATOM 867 O O . ILE A 1 107 ? 10.598 -5.071 -37.868 1.00 90.31 107 ILE A O 1
ATOM 871 N N . LYS A 1 108 ? 10.002 -4.446 -35.791 1.00 90.94 108 LYS A N 1
ATOM 872 C CA . LYS A 1 108 ? 8.823 -5.297 -35.668 1.00 90.94 108 LYS A CA 1
ATOM 873 C C . LYS A 1 108 ? 7.691 -4.489 -35.037 1.00 90.94 108 LYS A C 1
ATOM 875 O O . LYS A 1 108 ? 7.926 -3.674 -34.158 1.00 90.94 108 LYS A O 1
ATOM 880 N N . TYR A 1 109 ? 6.475 -4.715 -35.508 1.00 90.50 109 TYR A N 1
ATOM 881 C CA . TYR A 1 109 ? 5.268 -4.104 -34.960 1.00 90.50 109 TYR A CA 1
ATOM 882 C C . TYR A 1 109 ? 4.528 -5.163 -34.159 1.00 90.50 109 TYR A C 1
ATOM 884 O O . TYR A 1 109 ? 4.402 -6.301 -34.624 1.00 90.50 109 TYR A O 1
ATOM 892 N N . GLU A 1 110 ? 4.117 -4.806 -32.952 1.00 91.00 110 GLU A N 1
ATOM 893 C CA . GLU A 1 110 ? 3.392 -5.676 -32.034 1.00 91.00 110 GLU A CA 1
ATOM 894 C C . GLU A 1 110 ? 2.361 -4.871 -31.237 1.00 91.00 110 GLU A C 1
ATOM 896 O O . GLU A 1 110 ? 2.261 -3.651 -31.359 1.00 91.00 110 GLU A O 1
ATOM 901 N N . ASN A 1 111 ? 1.574 -5.588 -30.442 1.00 88.88 111 ASN A N 1
ATOM 902 C CA . ASN A 1 111 ? 0.612 -5.024 -29.503 1.00 88.88 111 ASN A CA 1
ATOM 903 C C . ASN A 1 111 ? 1.154 -5.153 -28.069 1.00 88.88 111 ASN A C 1
ATOM 905 O O . ASN A 1 111 ? 1.629 -6.226 -27.679 1.00 88.88 111 ASN A O 1
ATOM 909 N N . MET A 1 112 ? 1.025 -4.083 -27.288 1.00 87.19 112 MET A N 1
ATOM 910 C CA . MET A 1 112 ? 1.325 -4.018 -25.863 1.00 87.19 112 MET A CA 1
ATOM 911 C C . MET A 1 112 ? 0.715 -5.180 -25.065 1.00 87.19 112 MET A C 1
ATOM 913 O O . MET A 1 112 ? 1.408 -5.825 -24.285 1.00 87.19 112 MET A O 1
ATOM 917 N N . GLU A 1 113 ? -0.546 -5.541 -25.307 1.00 85.62 113 GLU A N 1
ATOM 918 C CA . GLU A 1 113 ? -1.231 -6.651 -24.629 1.00 85.62 113 GLU A CA 1
ATOM 919 C C . GLU A 1 113 ? -0.478 -7.983 -24.789 1.00 85.62 113 GLU A C 1
ATOM 921 O O . GLU A 1 113 ? -0.387 -8.793 -23.863 1.00 85.62 113 GLU A O 1
ATOM 926 N N . LYS A 1 114 ? 0.130 -8.200 -25.959 1.00 87.00 114 LYS A N 1
ATOM 927 C CA . LYS A 1 114 ? 0.918 -9.402 -26.243 1.00 87.00 114 LYS A CA 1
ATOM 928 C C . LYS A 1 114 ? 2.244 -9.397 -25.485 1.00 87.00 114 LYS A C 1
ATOM 930 O O . LYS A 1 114 ? 2.648 -10.448 -24.993 1.00 87.00 114 LYS A O 1
ATOM 935 N N . LEU A 1 115 ? 2.894 -8.238 -25.367 1.00 86.75 115 LEU A N 1
ATOM 936 C CA . LEU A 1 115 ? 4.109 -8.072 -24.562 1.00 86.75 115 LEU A CA 1
ATOM 937 C C . LEU A 1 115 ? 3.815 -8.312 -23.079 1.00 86.75 115 LEU A C 1
ATOM 939 O O . LEU A 1 115 ? 4.496 -9.111 -22.441 1.00 86.75 115 LEU A O 1
ATOM 943 N N . LEU A 1 116 ? 2.735 -7.721 -22.561 1.00 83.25 116 LEU A N 1
ATOM 944 C CA . LEU A 1 116 ? 2.280 -7.928 -21.185 1.00 83.25 116 LEU A CA 1
ATOM 945 C C . LEU A 1 116 ? 1.951 -9.400 -20.904 1.00 83.25 116 LEU A C 1
ATOM 947 O O . LEU A 1 116 ? 2.244 -9.907 -19.824 1.00 83.25 116 LEU A O 1
ATOM 951 N N . LYS A 1 117 ? 1.373 -10.119 -21.872 1.00 83.12 117 LYS A N 1
ATOM 952 C CA . LYS A 1 117 ? 1.107 -11.556 -21.738 1.00 83.12 117 LYS A CA 1
ATOM 953 C C . LYS A 1 117 ? 2.392 -12.382 -21.629 1.00 83.12 117 LYS A C 1
ATOM 955 O O . LYS A 1 117 ? 2.428 -13.323 -20.837 1.00 83.12 117 LYS A O 1
ATOM 960 N N . ILE A 1 118 ? 3.428 -12.046 -22.400 1.00 81.31 118 ILE A N 1
ATOM 961 C CA . ILE A 1 118 ? 4.735 -12.720 -22.312 1.00 81.31 118 ILE A CA 1
ATOM 962 C C . ILE A 1 118 ? 5.363 -12.440 -20.950 1.00 81.31 118 ILE A C 1
ATOM 964 O O . ILE A 1 118 ? 5.716 -13.393 -20.261 1.00 81.31 118 ILE A O 1
ATOM 968 N N . ALA A 1 119 ? 5.370 -11.178 -20.509 1.00 76.69 119 ALA A N 1
ATOM 969 C CA . ALA A 1 119 ? 5.877 -10.796 -19.192 1.00 76.69 119 ALA A CA 1
ATOM 970 C C . ALA A 1 119 ? 5.194 -11.592 -18.067 1.00 76.69 119 ALA A C 1
ATOM 972 O O . ALA A 1 119 ? 5.857 -12.210 -17.241 1.00 76.69 119 ALA A O 1
ATOM 973 N N . ARG A 1 120 ? 3.860 -11.700 -18.094 1.00 67.00 120 ARG A N 1
ATOM 974 C CA . ARG A 1 120 ? 3.093 -12.504 -17.122 1.00 67.00 120 ARG A CA 1
ATOM 975 C C . ARG A 1 120 ? 3.411 -14.001 -17.161 1.00 67.00 120 ARG A C 1
ATOM 977 O O . ARG A 1 120 ? 3.228 -14.682 -16.161 1.00 67.00 120 ARG A O 1
ATOM 984 N N . THR A 1 121 ? 3.838 -14.528 -18.307 1.00 66.38 121 THR A N 1
ATOM 985 C CA . THR A 1 121 ? 4.172 -15.953 -18.456 1.00 66.38 121 THR A CA 1
ATOM 986 C C . THR A 1 121 ? 5.583 -16.251 -17.941 1.00 66.38 121 THR A C 1
ATOM 988 O O . THR A 1 121 ? 5.801 -17.311 -17.362 1.00 66.38 121 THR A O 1
ATOM 991 N N . GLU A 1 122 ? 6.525 -15.316 -18.104 1.00 60.94 122 GLU A N 1
ATOM 992 C CA . GLU A 1 122 ? 7.897 -15.429 -17.583 1.00 60.94 122 GLU A CA 1
ATOM 993 C C . GLU A 1 122 ? 7.975 -15.254 -16.057 1.00 60.94 122 GLU A C 1
ATOM 995 O O . GLU A 1 122 ? 8.843 -15.841 -15.417 1.00 60.94 122 GLU A O 1
ATOM 1000 N N . ILE A 1 123 ? 7.034 -14.512 -15.462 1.00 49.50 123 ILE A N 1
ATOM 1001 C CA . ILE A 1 123 ? 7.012 -14.173 -14.026 1.00 49.50 123 ILE A CA 1
ATOM 1002 C C . ILE A 1 123 ? 6.298 -15.246 -13.157 1.00 49.50 123 ILE A C 1
ATOM 1004 O O . ILE A 1 123 ? 6.320 -15.185 -11.926 1.00 49.50 123 ILE A O 1
ATOM 1008 N N . GLY A 1 124 ? 5.702 -16.287 -13.760 1.00 42.25 124 GLY A N 1
ATOM 1009 C CA . GLY A 1 124 ? 4.866 -17.264 -13.041 1.00 42.25 124 GLY A CA 1
ATOM 1010 C C . GLY A 1 124 ? 3.602 -16.626 -12.430 1.00 42.25 124 GLY A C 1
ATOM 1011 O O . GLY A 1 124 ? 3.397 -15.419 -12.561 1.00 42.25 124 GLY A O 1
ATOM 1012 N N . PRO A 1 125 ? 2.708 -17.397 -11.774 1.00 35.09 125 PRO A N 1
ATOM 1013 C CA . PRO A 1 125 ? 1.527 -16.852 -11.109 1.00 35.09 125 PRO A CA 1
ATOM 1014 C C . PRO A 1 125 ? 1.944 -16.174 -9.797 1.00 35.09 125 PRO A C 1
ATOM 1016 O O . PRO A 1 125 ? 1.659 -16.657 -8.706 1.00 35.09 125 PRO A O 1
ATOM 1019 N N . THR A 1 126 ? 2.656 -15.062 -9.913 1.00 37.81 126 THR A N 1
ATOM 1020 C CA . THR A 1 126 ? 2.922 -14.145 -8.813 1.00 37.81 126 THR A CA 1
ATOM 1021 C C . THR A 1 126 ? 2.035 -12.937 -9.060 1.00 37.81 126 THR A C 1
ATOM 1023 O O . THR A 1 126 ? 2.085 -12.341 -10.137 1.00 37.81 126 THR A O 1
ATOM 1026 N N . GLU A 1 127 ? 1.156 -12.629 -8.106 1.00 37.94 127 GLU A N 1
ATOM 1027 C CA . GLU A 1 127 ? 0.299 -11.446 -8.148 1.00 37.94 127 GLU A CA 1
ATOM 1028 C C . GLU A 1 127 ? 1.150 -10.217 -8.483 1.00 37.94 127 GLU A C 1
ATOM 1030 O O . GLU A 1 127 ? 2.049 -9.833 -7.733 1.00 37.94 127 GLU A O 1
ATOM 1035 N N . VAL A 1 128 ? 0.887 -9.623 -9.649 1.00 36.00 128 VAL A N 1
ATOM 1036 C CA . VAL A 1 128 ? 1.492 -8.359 -10.055 1.00 36.00 128 VAL A CA 1
ATOM 1037 C C . VAL A 1 128 ? 0.939 -7.297 -9.111 1.00 36.00 128 VAL A C 1
ATOM 1039 O O . VAL A 1 128 ? -0.157 -6.781 -9.318 1.00 36.00 128 VAL A O 1
ATOM 1042 N N . TYR A 1 129 ? 1.683 -6.983 -8.054 1.00 39.00 129 TYR A N 1
ATOM 1043 C CA . TYR A 1 129 ? 1.440 -5.784 -7.265 1.00 39.00 129 TYR A CA 1
ATOM 1044 C C . TYR A 1 129 ? 1.888 -4.578 -8.093 1.00 39.00 129 TYR A C 1
ATOM 1046 O O . TYR A 1 129 ? 3.021 -4.109 -7.997 1.00 39.00 129 TYR A O 1
ATOM 1054 N N . THR A 1 130 ? 0.996 -4.088 -8.950 1.00 39.19 130 THR A N 1
ATOM 1055 C CA . THR A 1 130 ? 1.119 -2.758 -9.548 1.00 39.19 130 THR A CA 1
ATOM 1056 C C . THR A 1 130 ? 1.079 -1.725 -8.427 1.00 39.19 130 THR A C 1
ATOM 1058 O O . THR A 1 130 ? 0.063 -1.585 -7.746 1.00 39.19 130 THR A O 1
ATOM 1061 N N . LEU A 1 131 ? 2.190 -1.011 -8.222 1.00 40.44 131 LEU A N 1
ATOM 1062 C CA . LEU A 1 131 ? 2.196 0.182 -7.382 1.00 40.44 131 LEU A CA 1
ATOM 1063 C C . LEU A 1 131 ? 1.299 1.245 -8.039 1.00 40.44 131 LEU A C 1
ATOM 1065 O O . LEU A 1 131 ? 1.417 1.470 -9.247 1.00 40.44 131 LEU A O 1
ATOM 1069 N N . PRO A 1 132 ? 0.398 1.881 -7.283 1.00 39.97 132 PRO A N 1
ATOM 1070 C CA . PRO A 1 132 ? -0.614 2.758 -7.850 1.00 39.97 132 PRO A CA 1
ATOM 1071 C C . PRO A 1 132 ? -0.046 4.127 -8.259 1.00 39.97 132 PRO A C 1
ATOM 1073 O O . PRO A 1 132 ? 0.578 4.803 -7.446 1.00 39.97 132 PRO A O 1
ATOM 1076 N N . GLU A 1 133 ? -0.293 4.542 -9.509 1.00 46.25 133 GLU A N 1
ATOM 1077 C CA . GLU A 1 133 ? 0.165 5.823 -10.099 1.00 46.25 133 GLU A CA 1
ATOM 1078 C C . GLU A 1 133 ? -0.936 6.912 -10.161 1.00 46.25 133 GLU A C 1
ATOM 1080 O O . GLU A 1 133 ? -0.716 7.990 -10.705 1.00 46.25 133 GLU A 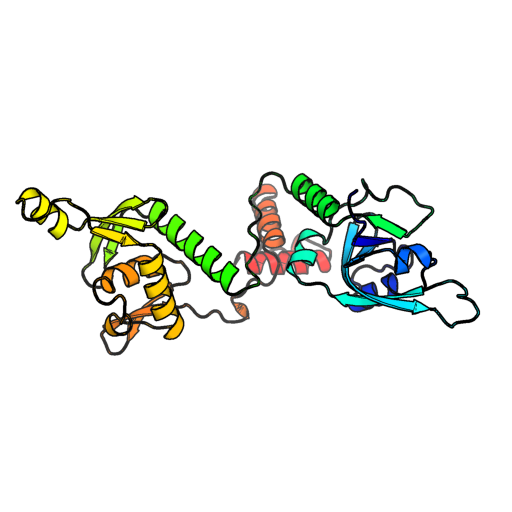O 1
ATOM 1085 N N . THR A 1 134 ? -2.108 6.687 -9.551 1.00 44.78 134 THR A N 1
ATOM 1086 C CA . THR A 1 134 ? -3.162 7.713 -9.374 1.00 44.78 134 THR A CA 1
ATOM 1087 C C . THR A 1 134 ? -3.652 7.751 -7.923 1.00 44.78 134 THR A C 1
ATOM 1089 O O . THR A 1 134 ? -3.566 6.736 -7.228 1.00 44.78 134 THR A O 1
ATOM 1092 N N . GLU A 1 135 ? -4.184 8.893 -7.457 1.00 48.88 135 GLU A N 1
ATOM 1093 C CA . GLU A 1 135 ? -4.784 9.015 -6.111 1.00 48.88 135 GLU A CA 1
ATOM 1094 C C . GLU A 1 135 ? -5.839 7.916 -5.866 1.00 48.88 135 GLU A C 1
ATOM 1096 O O . GLU A 1 135 ? -5.743 7.209 -4.864 1.00 48.88 135 GLU A O 1
ATOM 1101 N N . GLU A 1 136 ? -6.725 7.650 -6.838 1.00 46.38 136 GLU A N 1
ATOM 1102 C CA . GLU A 1 136 ? -7.719 6.556 -6.784 1.00 46.38 136 GLU A CA 1
ATOM 1103 C C . GLU A 1 136 ? -7.091 5.163 -6.614 1.00 46.38 136 GLU A C 1
ATOM 1105 O O . GLU A 1 136 ? -7.562 4.346 -5.822 1.00 46.38 136 GLU A O 1
ATOM 1110 N N . ASN A 1 137 ? -5.996 4.870 -7.320 1.00 55.03 137 ASN A N 1
ATOM 1111 C CA . ASN A 1 137 ? -5.330 3.575 -7.190 1.00 55.03 137 ASN A CA 1
ATOM 1112 C C . ASN A 1 137 ? -4.580 3.460 -5.844 1.00 55.03 137 ASN A C 1
ATOM 1114 O O . ASN A 1 137 ? -4.413 2.359 -5.313 1.00 55.03 137 ASN A O 1
ATOM 1118 N N . SER A 1 138 ? -4.112 4.583 -5.280 1.00 57.28 138 SER A N 1
ATOM 1119 C CA . SER A 1 138 ? -3.401 4.619 -3.995 1.00 57.28 138 SER A CA 1
ATOM 1120 C C . SER A 1 138 ? -4.333 4.374 -2.812 1.00 57.28 138 SER A C 1
ATOM 1122 O O . SER A 1 138 ? -3.979 3.626 -1.894 1.00 57.28 138 SER A O 1
ATOM 1124 N N . GLU A 1 139 ? -5.553 4.908 -2.892 1.00 60.72 139 GLU A N 1
ATOM 1125 C CA . GLU A 1 139 ? -6.639 4.611 -1.962 1.00 60.72 139 GLU A CA 1
ATOM 1126 C C . GLU A 1 139 ? -7.012 3.126 -2.012 1.00 60.72 139 GLU A C 1
ATOM 1128 O O . GLU A 1 139 ? -7.079 2.476 -0.969 1.00 60.72 139 GLU A O 1
ATOM 1133 N N . PHE A 1 140 ? -7.129 2.546 -3.211 1.00 70.50 140 PHE A N 1
ATOM 1134 C CA . PHE A 1 140 ? -7.427 1.120 -3.369 1.00 70.50 140 PHE A CA 1
ATOM 1135 C C . PHE A 1 140 ? -6.334 0.211 -2.778 1.00 70.50 140 PHE A C 1
ATOM 1137 O O . PHE A 1 140 ? -6.616 -0.832 -2.175 1.00 70.50 140 PHE A O 1
ATOM 1144 N N . PHE A 1 141 ? -5.063 0.604 -2.911 1.00 79.56 141 PHE A N 1
ATOM 1145 C CA . PHE A 1 141 ? -3.943 -0.151 -2.351 1.00 79.56 141 PHE A CA 1
ATOM 1146 C C . PHE A 1 141 ? -3.912 -0.102 -0.821 1.00 79.56 141 PHE A C 1
ATOM 1148 O O . PHE A 1 141 ? -3.767 -1.147 -0.179 1.00 79.56 141 PHE A O 1
ATOM 1155 N N . ILE A 1 142 ? -4.066 1.082 -0.216 1.00 87.31 142 ILE A N 1
ATOM 1156 C CA . ILE A 1 142 ? -4.075 1.177 1.247 1.00 87.31 142 ILE A CA 1
ATOM 1157 C C . ILE A 1 142 ? -5.315 0.504 1.839 1.00 87.31 142 ILE A C 1
ATOM 1159 O O . ILE A 1 142 ? -5.190 -0.207 2.835 1.00 87.31 142 ILE A O 1
ATOM 1163 N N . GLU A 1 143 ? -6.478 0.626 1.197 1.00 87.00 143 GLU A N 1
ATOM 1164 C CA . GLU A 1 143 ? -7.685 -0.098 1.594 1.00 87.00 143 GLU A CA 1
ATOM 1165 C C . GLU A 1 143 ? -7.423 -1.610 1.591 1.00 87.00 143 GLU A C 1
ATOM 1167 O O . GLU A 1 143 ? -7.657 -2.288 2.594 1.00 87.00 143 GLU A O 1
ATOM 1172 N N . SER A 1 144 ? -6.808 -2.131 0.525 1.00 84.69 144 SER A N 1
ATOM 1173 C CA . SER A 1 144 ? -6.414 -3.541 0.428 1.00 84.69 144 SER A CA 1
ATOM 1174 C C . SER A 1 144 ? -5.448 -3.968 1.540 1.00 84.69 144 SER A C 1
ATOM 1176 O O . SER A 1 144 ? -5.578 -5.068 2.090 1.00 84.69 144 SER A O 1
ATOM 1178 N N . ILE A 1 145 ? -4.489 -3.115 1.916 1.00 90.56 145 ILE A N 1
ATOM 1179 C CA . ILE A 1 145 ? -3.594 -3.367 3.055 1.00 90.56 145 ILE A CA 1
ATOM 1180 C C . ILE A 1 145 ? -4.394 -3.447 4.355 1.00 90.56 145 ILE A C 1
ATOM 1182 O O . ILE A 1 145 ? -4.202 -4.389 5.123 1.00 90.56 145 ILE A O 1
ATOM 1186 N N . LEU A 1 146 ? -5.291 -2.494 4.608 1.00 93.38 146 LEU A N 1
ATOM 1187 C CA . LEU A 1 146 ? -6.078 -2.425 5.840 1.00 93.38 146 LEU A CA 1
ATOM 1188 C C . LEU A 1 146 ? -7.051 -3.608 5.955 1.00 93.38 146 LEU A C 1
ATOM 1190 O O . LEU A 1 146 ? -7.168 -4.199 7.029 1.00 93.38 146 LEU A O 1
ATOM 1194 N N . ILE A 1 147 ? -7.671 -4.034 4.852 1.00 89.94 147 ILE A N 1
ATOM 1195 C CA . ILE A 1 147 ? -8.489 -5.254 4.796 1.00 89.94 147 ILE A CA 1
ATOM 1196 C C . ILE A 1 147 ? -7.648 -6.474 5.192 1.00 89.94 147 ILE A C 1
ATOM 1198 O O . ILE A 1 147 ? -8.048 -7.268 6.047 1.00 89.94 147 ILE A O 1
ATOM 1202 N N . ASN A 1 148 ? -6.465 -6.635 4.595 1.00 89.94 148 ASN A N 1
ATOM 1203 C CA . ASN A 1 148 ? -5.583 -7.764 4.894 1.00 89.94 148 ASN A CA 1
ATOM 1204 C C . ASN A 1 148 ? -5.033 -7.717 6.325 1.00 89.94 148 ASN A C 1
ATOM 1206 O O . ASN A 1 148 ? -4.889 -8.760 6.965 1.00 89.94 148 ASN A O 1
ATOM 1210 N N . LEU A 1 149 ? -4.770 -6.521 6.850 1.00 93.50 149 LEU A N 1
ATOM 1211 C CA . LEU A 1 149 ? -4.363 -6.310 8.233 1.00 93.50 149 LEU A CA 1
ATOM 1212 C C . LEU A 1 149 ? -5.457 -6.769 9.204 1.00 93.50 149 LEU A C 1
ATOM 1214 O O . LEU A 1 149 ? -5.153 -7.472 10.165 1.00 93.50 149 LEU A O 1
ATOM 1218 N N . ALA A 1 150 ? -6.720 -6.432 8.928 1.00 93.88 150 ALA A N 1
ATOM 1219 C CA . ALA A 1 150 ? -7.863 -6.882 9.721 1.00 93.88 150 ALA A CA 1
ATOM 1220 C C . ALA A 1 150 ? -8.064 -8.402 9.655 1.00 93.88 150 ALA A C 1
ATOM 1222 O O . ALA A 1 150 ? -8.356 -9.025 10.670 1.00 93.88 150 ALA A O 1
ATOM 1223 N N . LYS A 1 151 ? -7.866 -9.017 8.482 1.00 91.50 151 LYS A N 1
ATOM 1224 C CA . LYS A 1 151 ? -7.957 -10.479 8.324 1.00 91.50 151 LYS A CA 1
ATOM 1225 C C . LYS A 1 151 ? -6.867 -11.229 9.095 1.00 91.50 151 LYS A C 1
ATOM 1227 O O . LYS A 1 151 ? -7.113 -12.338 9.557 1.00 91.50 151 LYS A O 1
ATOM 1232 N N . LYS A 1 152 ? -5.665 -10.652 9.211 1.00 92.12 152 LYS A N 1
ATOM 1233 C CA . LYS A 1 152 ? -4.524 -11.275 9.905 1.00 92.12 152 LYS A CA 1
ATOM 1234 C C . LYS A 1 152 ? -4.540 -11.053 11.417 1.00 92.12 152 LYS A C 1
ATOM 1236 O O . LYS A 1 152 ? -4.105 -11.934 12.152 1.00 92.12 152 LYS A O 1
ATOM 1241 N N . ASN A 1 153 ? -5.019 -9.901 11.881 1.00 90.62 153 ASN A N 1
ATOM 1242 C CA . ASN A 1 153 ? -5.003 -9.547 13.297 1.00 90.62 153 ASN A CA 1
ATOM 1243 C C . ASN A 1 153 ? -6.378 -9.752 13.934 1.00 90.62 153 ASN A C 1
ATOM 1245 O O . ASN A 1 153 ? -7.246 -8.889 13.861 1.00 90.62 153 ASN A O 1
ATOM 1249 N N . THR A 1 154 ? -6.560 -10.881 14.614 1.00 92.38 154 THR A N 1
ATOM 1250 C CA . THR A 1 154 ? -7.823 -11.218 15.292 1.00 92.38 154 THR A CA 1
ATOM 1251 C C . THR A 1 154 ? -8.016 -10.481 16.619 1.00 92.38 154 THR A C 1
ATOM 1253 O O . THR A 1 154 ? -9.129 -10.428 17.135 1.00 92.38 154 THR A O 1
ATOM 1256 N N . GLU A 1 155 ? -6.955 -9.907 17.191 1.00 97.00 155 GLU A N 1
ATOM 1257 C CA . GLU A 1 155 ? -6.995 -9.115 18.422 1.00 97.00 155 GLU A CA 1
ATOM 1258 C C . GLU A 1 155 ? -6.126 -7.860 18.286 1.00 97.00 155 GLU A C 1
ATOM 1260 O O . GLU A 1 155 ? -4.951 -7.936 17.933 1.00 97.00 155 GLU A O 1
ATOM 1265 N N . ILE A 1 156 ? -6.703 -6.705 18.613 1.00 96.94 156 ILE A N 1
ATOM 1266 C CA . ILE A 1 156 ? -6.041 -5.401 18.642 1.00 96.94 156 ILE A CA 1
ATOM 1267 C C . ILE A 1 156 ? -6.187 -4.814 20.044 1.00 96.94 156 ILE A C 1
ATOM 1269 O O . ILE A 1 156 ? -7.294 -4.521 20.504 1.00 96.94 156 ILE A O 1
ATOM 1273 N N . LYS A 1 157 ? -5.065 -4.604 20.732 1.00 97.06 157 LYS A N 1
ATOM 1274 C CA . LYS A 1 157 ? -5.053 -3.969 22.054 1.00 97.06 157 LYS A CA 1
ATOM 1275 C C . LYS A 1 157 ? -4.933 -2.462 21.913 1.00 97.06 157 LYS A C 1
ATOM 1277 O O . LYS A 1 157 ? -4.019 -1.966 21.262 1.00 97.06 157 LYS A O 1
ATOM 1282 N N . THR A 1 158 ? -5.841 -1.718 22.541 1.00 95.69 158 THR A N 1
ATOM 1283 C CA . THR A 1 158 ? -5.756 -0.251 22.580 1.00 95.69 158 THR A CA 1
ATOM 1284 C C . THR A 1 158 ? -4.440 0.194 23.202 1.00 95.69 158 THR A C 1
ATOM 1286 O O . THR A 1 158 ? -4.052 -0.331 24.242 1.00 95.69 158 THR A O 1
ATOM 1289 N N . ILE A 1 159 ? -3.807 1.217 22.634 1.00 95.75 159 ILE A N 1
ATOM 1290 C CA . ILE A 1 159 ? -2.465 1.645 23.046 1.00 95.75 159 ILE A CA 1
ATOM 1291 C C . ILE A 1 159 ? -2.431 2.071 24.525 1.00 95.75 159 ILE A C 1
ATOM 1293 O O . ILE A 1 159 ? -1.581 1.607 25.280 1.00 95.75 159 ILE A O 1
ATOM 1297 N N . SER A 1 160 ? -3.368 2.920 24.961 1.00 91.31 160 SER A N 1
ATOM 1298 C CA . SER A 1 160 ? -3.347 3.497 26.314 1.00 91.31 160 SER A CA 1
ATOM 1299 C C . SER A 1 160 ? -3.787 2.529 27.412 1.00 91.31 160 SER A C 1
ATOM 1301 O O . SER A 1 160 ? -3.148 2.461 28.455 1.00 91.31 160 SER A O 1
ATOM 1303 N N . THR A 1 161 ? -4.891 1.807 27.213 1.00 92.88 161 THR A N 1
ATOM 1304 C CA . THR A 1 161 ? -5.512 0.982 28.267 1.00 92.88 161 THR A CA 1
ATOM 1305 C C . THR A 1 161 ? -5.225 -0.506 28.119 1.00 92.88 161 THR A C 1
ATOM 1307 O O . THR A 1 161 ? -5.609 -1.275 28.993 1.00 92.88 161 THR A O 1
ATOM 1310 N N . GLN A 1 162 ? -4.590 -0.924 27.018 1.00 95.38 162 GLN A N 1
ATOM 1311 C CA . GLN A 1 162 ? -4.312 -2.328 26.690 1.00 95.38 162 GLN A CA 1
ATOM 1312 C C . GLN A 1 162 ? -5.556 -3.235 26.653 1.00 95.38 162 GLN A C 1
ATOM 1314 O O . GLN A 1 162 ? -5.431 -4.457 26.649 1.00 95.38 162 GLN A O 1
ATOM 1319 N N . LYS A 1 163 ? -6.759 -2.647 26.562 1.00 95.00 163 LYS A N 1
ATOM 1320 C CA . LYS A 1 163 ? -8.012 -3.384 26.393 1.00 95.00 163 LYS A CA 1
ATOM 1321 C C . LYS A 1 163 ? -8.086 -4.016 25.008 1.00 95.00 163 LYS A C 1
ATOM 1323 O O . LYS A 1 163 ? -7.778 -3.369 24.002 1.00 95.00 163 LYS A O 1
ATOM 1328 N N . SER A 1 164 ? -8.534 -5.263 24.970 1.00 96.94 164 SER A N 1
ATOM 1329 C CA . SER A 1 164 ? -8.662 -6.041 23.743 1.00 96.94 164 SER A CA 1
ATOM 1330 C C . SER A 1 164 ? -9.880 -5.633 22.915 1.00 96.94 164 SER A C 1
ATOM 1332 O O . SER A 1 164 ? -10.970 -5.394 23.437 1.00 96.94 164 SER A O 1
ATOM 1334 N N . ASN A 1 165 ? -9.675 -5.577 21.601 1.00 97.69 165 ASN A N 1
ATOM 1335 C CA . ASN A 1 165 ? -10.708 -5.471 20.579 1.00 97.69 165 ASN A CA 1
ATOM 1336 C C . ASN A 1 165 ? -10.525 -6.667 19.648 1.00 97.69 165 ASN A C 1
ATOM 1338 O O . ASN A 1 165 ? -9.491 -6.776 18.989 1.00 97.69 165 ASN A O 1
ATOM 1342 N N . TRP A 1 166 ? -11.494 -7.572 19.603 1.00 98.25 166 TRP A N 1
ATOM 1343 C CA . TRP A 1 166 ? -11.411 -8.781 18.791 1.00 98.25 166 TRP A CA 1
ATOM 1344 C C . TRP A 1 166 ? -12.099 -8.567 17.452 1.00 98.25 166 TRP A C 1
ATOM 1346 O O . TRP A 1 166 ? -13.293 -8.282 17.417 1.00 98.25 166 TRP A O 1
ATOM 1356 N N . ILE A 1 167 ? -11.357 -8.724 16.359 1.00 97.50 167 ILE A N 1
ATOM 1357 C CA . ILE A 1 167 ? -11.915 -8.747 15.006 1.00 97.50 167 ILE A CA 1
ATOM 1358 C C . ILE A 1 167 ? -12.398 -10.177 14.761 1.00 97.50 167 ILE A C 1
ATOM 1360 O O . ILE A 1 167 ? -11.607 -11.067 14.456 1.00 97.50 167 ILE A O 1
ATOM 1364 N N . THR A 1 168 ? -13.694 -10.419 14.958 1.00 96.31 168 THR A N 1
ATOM 1365 C CA . THR A 1 168 ? -14.270 -11.774 14.892 1.00 96.31 168 THR A CA 1
ATOM 1366 C C . THR A 1 168 ? -14.709 -12.166 13.490 1.00 96.31 168 THR A C 1
ATOM 1368 O O . THR A 1 168 ? -14.791 -13.352 13.171 1.00 96.31 168 THR A O 1
ATOM 1371 N N . ARG A 1 169 ? -14.969 -11.177 12.632 1.00 95.44 169 ARG A N 1
ATOM 1372 C CA . ARG A 1 169 ? -15.320 -11.384 11.228 1.00 95.44 169 ARG A CA 1
ATOM 1373 C C . ARG A 1 169 ? -14.889 -10.188 10.389 1.00 95.44 169 ARG A C 1
ATOM 1375 O O . ARG A 1 169 ? -14.903 -9.050 10.855 1.00 95.44 169 ARG A O 1
ATOM 1382 N N . VAL A 1 170 ? -14.566 -10.466 9.133 1.00 93.12 170 VAL A N 1
ATOM 1383 C CA . VAL A 1 170 ? -14.304 -9.476 8.087 1.00 93.12 170 VAL A CA 1
ATOM 1384 C C . VAL A 1 170 ? -15.145 -9.858 6.874 1.00 93.12 170 VAL A C 1
ATOM 1386 O O . VAL A 1 170 ? -15.111 -11.019 6.466 1.00 93.12 170 VAL A O 1
ATOM 1389 N N . ASP A 1 171 ? -15.910 -8.918 6.328 1.00 89.31 171 ASP A N 1
ATOM 1390 C CA . ASP A 1 171 ? -16.657 -9.102 5.080 1.00 89.31 171 ASP A CA 1
ATOM 1391 C C . ASP A 1 171 ? -16.149 -8.145 3.988 1.00 89.31 171 ASP A C 1
ATOM 1393 O O . ASP A 1 171 ? -15.047 -7.609 4.087 1.00 89.31 171 ASP A O 1
ATOM 1397 N N . GLU A 1 172 ? -16.911 -7.981 2.908 1.00 85.25 172 GLU A N 1
ATOM 1398 C CA . GLU A 1 172 ? -16.547 -7.120 1.776 1.00 85.25 172 GLU A CA 1
ATOM 1399 C C . GLU A 1 172 ? -16.596 -5.622 2.107 1.00 85.25 172 GLU A C 1
ATOM 1401 O O . GLU A 1 172 ? -16.001 -4.817 1.398 1.00 85.25 172 GLU A O 1
ATOM 1406 N N . LYS A 1 173 ? -17.327 -5.226 3.152 1.00 88.62 173 LYS A N 1
ATOM 1407 C CA . LYS A 1 173 ? -17.656 -3.827 3.449 1.00 88.62 173 LYS A CA 1
ATOM 1408 C C . LYS A 1 173 ? -17.114 -3.355 4.794 1.00 88.62 173 LYS A C 1
ATOM 1410 O O . LYS A 1 173 ? -17.089 -2.143 5.029 1.00 88.62 173 LYS A O 1
ATOM 1415 N N . GLY A 1 174 ? -16.694 -4.256 5.678 1.00 94.19 174 GLY A N 1
ATOM 1416 C CA . GLY A 1 174 ? -16.165 -3.882 6.978 1.00 94.19 174 GLY A CA 1
ATOM 1417 C C . GLY A 1 174 ? -15.769 -5.038 7.885 1.00 94.19 174 GLY A C 1
ATOM 1418 O O . GLY A 1 174 ? -15.580 -6.188 7.482 1.00 94.19 174 GLY A O 1
ATOM 1419 N N . ILE A 1 175 ? -15.625 -4.688 9.159 1.00 97.56 175 ILE A N 1
ATOM 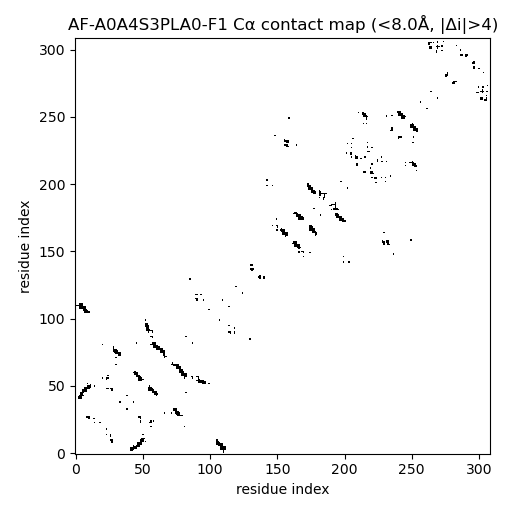1420 C CA . ILE A 1 175 ? -15.149 -5.564 10.224 1.00 97.56 175 ILE A CA 1
ATOM 1421 C C . ILE A 1 175 ? -16.135 -5.594 11.388 1.00 97.56 175 ILE A C 1
ATOM 1423 O O . ILE A 1 175 ? -16.790 -4.600 11.708 1.00 97.56 175 ILE A O 1
ATOM 1427 N N . TYR A 1 176 ? -16.205 -6.745 12.044 1.00 97.62 176 TYR A N 1
ATOM 1428 C CA . TYR A 1 176 ? -17.022 -6.980 13.227 1.00 97.62 176 TYR A CA 1
ATOM 1429 C C . TYR A 1 176 ? -16.096 -7.030 14.436 1.00 97.62 176 TYR A C 1
ATOM 1431 O O . TYR A 1 176 ? -15.237 -7.910 14.524 1.00 97.62 176 TYR A O 1
ATOM 1439 N N . VAL A 1 177 ? -16.244 -6.057 15.334 1.00 97.56 177 VAL A N 1
ATOM 1440 C CA . VAL A 1 177 ? -15.334 -5.853 16.463 1.00 97.56 177 VAL A CA 1
ATOM 1441 C C . VAL A 1 177 ? -16.057 -6.077 17.778 1.00 97.56 177 VAL A C 1
ATOM 1443 O O . VAL A 1 177 ? -17.049 -5.415 18.076 1.00 97.56 177 VAL A O 1
ATOM 1446 N N . GLU A 1 178 ? -15.528 -6.978 18.592 1.00 97.56 178 GLU A N 1
ATOM 1447 C CA . GLU A 1 178 ? -15.997 -7.234 19.949 1.00 97.56 178 GLU A CA 1
ATOM 1448 C C . GLU A 1 178 ? -15.046 -6.625 20.977 1.00 97.56 178 GLU A C 1
ATOM 1450 O O . GLU A 1 178 ? -13.833 -6.590 20.798 1.00 97.56 178 GLU A O 1
ATOM 1455 N N . THR A 1 179 ? -15.604 -6.185 22.093 1.00 96.38 179 THR A N 1
ATOM 1456 C CA . THR A 1 179 ? -14.895 -5.731 23.291 1.00 96.38 179 THR A CA 1
ATOM 1457 C C . THR A 1 179 ? -15.473 -6.473 24.488 1.00 96.38 179 THR A C 1
ATOM 1459 O O . THR A 1 179 ? -16.567 -7.032 24.398 1.00 96.38 179 THR A O 1
ATOM 1462 N N . GLU A 1 180 ? -14.786 -6.459 25.629 1.00 95.38 180 GLU A N 1
ATOM 1463 C CA . GLU A 1 180 ? -15.339 -7.032 26.868 1.00 95.38 180 GLU A CA 1
ATOM 1464 C C . GLU A 1 180 ? -16.721 -6.440 27.168 1.00 95.38 180 GLU A C 1
ATOM 1466 O O . GLU A 1 180 ? -17.698 -7.170 27.301 1.00 95.38 180 GLU A O 1
ATOM 1471 N N . SER A 1 181 ? -16.836 -5.110 27.102 1.00 94.31 181 SER A N 1
ATOM 1472 C CA . SER A 1 181 ? -18.101 -4.414 27.350 1.00 94.31 181 SER A CA 1
ATOM 1473 C C . SER A 1 181 ? -19.201 -4.783 26.351 1.00 94.31 181 SER A C 1
ATOM 1475 O O . SER A 1 181 ? -20.363 -4.891 26.735 1.00 94.31 181 SER A O 1
ATOM 1477 N N . SER A 1 182 ? -18.884 -4.973 25.065 1.00 95.88 182 SER A N 1
ATOM 1478 C CA . SER A 1 182 ? -19.911 -5.346 24.083 1.00 95.88 182 SER A CA 1
ATOM 1479 C C . SER A 1 182 ? -20.380 -6.792 24.253 1.00 95.88 182 SER A C 1
ATOM 1481 O O . SER A 1 182 ? -21.558 -7.064 24.025 1.00 95.88 182 SER A O 1
ATOM 1483 N N . ARG A 1 183 ? -19.499 -7.695 24.702 1.00 96.69 183 ARG A N 1
ATOM 1484 C CA . ARG A 1 183 ? -19.852 -9.075 25.066 1.00 96.69 183 ARG A CA 1
ATOM 1485 C C . ARG A 1 183 ? -20.729 -9.126 26.313 1.00 96.69 183 ARG A C 1
ATOM 1487 O O . ARG A 1 183 ? -21.758 -9.791 26.282 1.00 96.69 183 ARG A O 1
ATOM 1494 N N . GLU A 1 184 ? -20.367 -8.390 27.361 1.00 96.75 184 GLU A N 1
ATOM 1495 C CA . GLU A 1 184 ? -21.160 -8.283 28.596 1.00 96.75 184 GLU A CA 1
ATOM 1496 C C . GLU A 1 184 ? -22.568 -7.749 28.310 1.00 96.75 184 GLU A C 1
ATOM 1498 O O . GLU A 1 184 ? -23.561 -8.346 28.714 1.00 96.75 184 GLU A O 1
ATOM 1503 N N . LYS A 1 185 ? -22.674 -6.673 27.521 1.00 96.38 185 LYS A N 1
ATOM 1504 C CA . LYS A 1 185 ? -23.970 -6.101 27.126 1.00 96.38 185 LYS A CA 1
ATOM 1505 C C . LYS A 1 185 ? -24.836 -7.079 26.341 1.00 96.38 185 LYS A C 1
ATOM 1507 O O . LYS A 1 185 ? -26.045 -7.114 26.539 1.00 96.38 185 LYS A O 1
ATOM 1512 N N . TYR A 1 186 ? -24.235 -7.875 25.460 1.00 96.62 186 TYR A N 1
ATOM 1513 C CA . TYR A 1 186 ? -24.957 -8.925 24.743 1.00 96.62 186 TYR A CA 1
ATOM 1514 C C . TYR A 1 186 ? -25.455 -10.022 25.694 1.00 96.62 186 TYR A C 1
ATOM 1516 O O . TYR A 1 186 ? -26.618 -10.408 25.624 1.00 96.62 186 TYR A O 1
ATOM 1524 N N . GLN A 1 187 ? -24.613 -10.472 26.629 1.00 96.25 187 GLN A N 1
ATOM 1525 C CA . GLN A 1 187 ? -24.992 -11.465 27.642 1.00 96.25 187 GLN A CA 1
ATOM 1526 C C . GLN A 1 187 ? -26.125 -10.973 28.553 1.00 96.25 187 GLN A C 1
ATOM 1528 O O . GLN A 1 187 ? -27.007 -11.753 28.903 1.00 96.25 187 GLN A O 1
ATOM 1533 N N . ASN A 1 188 ? -26.140 -9.679 28.877 1.00 96.50 188 ASN A N 1
ATOM 1534 C CA . ASN A 1 188 ? -27.192 -9.046 29.674 1.00 96.50 188 ASN A CA 1
ATOM 1535 C C . ASN A 1 188 ? -28.465 -8.716 28.869 1.00 96.50 188 ASN A C 1
ATOM 1537 O O . ASN A 1 188 ? -29.432 -8.215 29.439 1.00 96.50 188 ASN A O 1
ATOM 1541 N N . GLY A 1 189 ? -28.479 -8.952 27.552 1.00 95.19 189 GLY A N 1
ATOM 1542 C CA . GLY A 1 189 ? -29.599 -8.596 26.674 1.00 95.19 189 GLY A CA 1
ATOM 1543 C C . GLY A 1 189 ? -29.737 -7.094 26.386 1.00 95.19 189 GLY A C 1
ATOM 1544 O O . GLY A 1 189 ? -30.727 -6.671 25.799 1.00 95.19 189 GLY A O 1
ATOM 1545 N N . GLU A 1 190 ? -28.748 -6.278 26.758 1.00 95.00 190 GLU A N 1
ATOM 1546 C CA . GLU A 1 190 ? -28.699 -4.833 26.481 1.00 95.00 190 GLU A CA 1
ATOM 1547 C C . GLU A 1 190 ? -28.318 -4.526 25.025 1.00 95.00 190 GLU A C 1
ATOM 1549 O O . GLU A 1 190 ? -28.437 -3.389 24.561 1.00 95.00 190 GLU A O 1
ATOM 1554 N N . LYS A 1 191 ? -27.811 -5.528 24.302 1.00 93.38 191 LYS A N 1
ATOM 1555 C CA . LYS A 1 191 ? -27.382 -5.409 22.912 1.00 93.38 191 LYS A CA 1
ATOM 1556 C C . LYS A 1 191 ? -27.774 -6.654 22.125 1.00 93.38 191 LYS A C 1
ATOM 1558 O O . LYS A 1 191 ? -27.606 -7.763 22.609 1.00 93.38 191 LYS A O 1
ATOM 1563 N N . GLU A 1 192 ? -28.224 -6.475 20.885 1.00 94.50 192 GLU A N 1
ATOM 1564 C CA . GLU A 1 192 ? -28.647 -7.583 20.008 1.00 94.50 192 GLU A CA 1
ATOM 1565 C C . GLU A 1 192 ? -27.489 -8.454 19.504 1.00 94.50 192 GLU A C 1
ATOM 1567 O O . GLU A 1 192 ? -27.693 -9.574 19.043 1.00 94.50 192 GLU A O 1
ATOM 1572 N N . SER A 1 193 ? -26.259 -7.944 19.536 1.00 95.38 193 SER A N 1
ATOM 1573 C CA . SER A 1 193 ? -25.075 -8.649 19.042 1.00 95.38 193 SER A CA 1
ATOM 1574 C C . SER A 1 193 ? -23.841 -8.322 19.883 1.00 95.38 193 SER A C 1
ATOM 1576 O O . SER A 1 193 ? -23.710 -7.191 20.358 1.00 95.38 193 SER A O 1
ATOM 1578 N N . PRO A 1 194 ? -22.891 -9.262 20.037 1.00 96.19 194 PRO A N 1
ATOM 1579 C CA . PRO A 1 194 ? -21.687 -9.050 20.843 1.00 96.19 194 PRO A CA 1
ATOM 1580 C C . PRO A 1 194 ? -20.671 -8.116 20.174 1.00 96.19 194 PRO A C 1
ATOM 1582 O O . PRO A 1 194 ? -19.732 -7.665 20.828 1.00 96.19 194 PRO A O 1
ATOM 1585 N N . TRP A 1 195 ? -20.858 -7.795 18.892 1.00 96.31 195 TRP A N 1
ATOM 1586 C CA . TRP A 1 195 ? -19.947 -7.003 18.070 1.00 96.31 195 TRP A CA 1
ATOM 1587 C C . TRP A 1 195 ? -20.533 -5.646 17.685 1.00 96.31 195 TRP A C 1
ATOM 1589 O O . TRP A 1 195 ? -21.743 -5.427 17.704 1.00 96.31 195 TRP A O 1
ATOM 1599 N N . ASP A 1 196 ? -19.661 -4.710 17.334 1.00 95.06 196 ASP A N 1
ATOM 1600 C CA . ASP A 1 196 ? -19.981 -3.510 16.567 1.00 95.06 196 ASP A CA 1
ATOM 1601 C C . ASP A 1 196 ? -19.443 -3.656 15.147 1.00 95.06 196 ASP A C 1
ATOM 1603 O O . ASP A 1 196 ? -18.337 -4.157 14.948 1.00 95.06 196 ASP A O 1
ATOM 1607 N N . TYR A 1 197 ? -20.216 -3.203 14.166 1.00 96.44 197 TYR A N 1
ATOM 1608 C CA . TYR A 1 197 ? -19.791 -3.213 12.773 1.00 96.44 197 TYR A CA 1
ATOM 1609 C C . TYR A 1 197 ? -19.127 -1.884 12.406 1.00 96.44 197 TYR A C 1
ATOM 1611 O O . TYR A 1 197 ? -19.693 -0.814 12.642 1.00 96.44 197 TYR A O 1
ATOM 1619 N N . ILE A 1 198 ? -17.923 -1.953 11.840 1.00 96.75 198 ILE A N 1
ATOM 1620 C CA . ILE A 1 198 ? -17.134 -0.798 11.402 1.00 96.75 198 ILE A CA 1
ATOM 1621 C C . ILE A 1 198 ? -16.850 -0.962 9.910 1.00 96.75 198 ILE A C 1
ATOM 1623 O O . ILE A 1 198 ? -16.201 -1.925 9.508 1.00 96.75 198 ILE A O 1
ATOM 1627 N N . THR A 1 199 ? -17.328 -0.034 9.083 1.00 96.38 199 THR A N 1
ATOM 1628 C CA . THR A 1 199 ? -17.134 -0.102 7.627 1.00 96.38 199 THR A CA 1
ATOM 1629 C C . THR A 1 199 ? -15.701 0.246 7.227 1.00 96.38 199 THR A C 1
ATOM 1631 O O . THR A 1 199 ? -15.048 1.059 7.885 1.00 96.38 199 THR A O 1
ATOM 1634 N N . PHE A 1 200 ? -15.225 -0.294 6.103 1.00 93.62 200 PHE A N 1
ATOM 1635 C CA . PHE A 1 200 ? -13.940 0.115 5.530 1.00 93.62 200 PHE A CA 1
ATOM 1636 C C . PHE A 1 200 ? -13.935 1.589 5.143 1.00 93.62 200 PHE A C 1
ATOM 1638 O O . PHE A 1 200 ? -12.966 2.268 5.449 1.00 93.62 200 PHE A O 1
ATOM 1645 N N . ALA A 1 201 ? -15.049 2.131 4.642 1.00 91.56 201 ALA A N 1
ATOM 1646 C CA . ALA A 1 201 ? -15.190 3.571 4.411 1.00 91.56 201 ALA A CA 1
ATOM 1647 C C . ALA A 1 201 ? -14.939 4.410 5.684 1.00 91.56 201 ALA A C 1
ATOM 1649 O O . ALA A 1 201 ? -14.301 5.458 5.629 1.00 91.56 201 ALA A O 1
ATOM 1650 N N . PHE A 1 202 ? -15.396 3.944 6.854 1.00 96.19 202 PHE A N 1
ATOM 1651 C CA . PHE A 1 202 ? -15.132 4.620 8.127 1.00 96.19 202 PHE A CA 1
ATOM 1652 C C . PHE A 1 202 ? -13.664 4.485 8.561 1.00 96.19 202 PHE A C 1
ATOM 1654 O O . PHE A 1 202 ? -13.081 5.435 9.080 1.00 96.19 202 PHE A O 1
ATOM 1661 N N . ILE A 1 203 ? -13.044 3.322 8.337 1.00 97.50 203 ILE A N 1
ATOM 1662 C CA . ILE A 1 203 ? -11.615 3.112 8.618 1.00 97.50 203 ILE A CA 1
ATOM 1663 C C . ILE A 1 203 ? -10.756 3.991 7.702 1.00 97.50 203 ILE A C 1
ATOM 1665 O O . ILE A 1 203 ? -9.850 4.659 8.192 1.00 97.50 203 ILE A O 1
ATOM 1669 N N . MET A 1 204 ? -11.069 4.043 6.408 1.00 95.44 204 MET A N 1
ATOM 1670 C CA . MET A 1 204 ? -10.405 4.885 5.411 1.00 95.44 204 MET A CA 1
ATOM 1671 C C . MET A 1 204 ? -10.526 6.367 5.756 1.00 95.44 204 MET A C 1
ATOM 1673 O O . MET A 1 204 ? -9.531 7.080 5.748 1.00 95.44 204 MET A O 1
ATOM 1677 N N . GLN A 1 205 ? -11.697 6.810 6.212 1.00 96.06 205 GLN A N 1
ATOM 1678 C CA . GLN A 1 205 ? -11.857 8.167 6.726 1.00 96.06 205 GLN A CA 1
ATOM 1679 C C . GLN A 1 205 ? -10.937 8.453 7.923 1.00 96.06 205 GLN A C 1
ATOM 1681 O O . GLN A 1 205 ? -10.344 9.524 8.009 1.00 96.06 205 GLN A O 1
ATOM 1686 N N . GLY A 1 206 ? -10.774 7.498 8.842 1.00 97.69 206 GLY A N 1
ATOM 1687 C CA . GLY A 1 206 ? -9.807 7.626 9.933 1.00 97.69 206 GLY A CA 1
ATOM 1688 C C . GLY A 1 206 ? -8.358 7.653 9.438 1.00 97.69 206 GLY A C 1
ATOM 1689 O O . GLY A 1 206 ? -7.527 8.376 9.987 1.00 97.69 206 GLY A O 1
ATOM 1690 N N . TRP A 1 207 ? -8.051 6.886 8.392 1.00 97.56 207 TRP A N 1
ATOM 1691 C CA . TRP A 1 207 ? -6.741 6.881 7.750 1.00 97.56 207 TRP A CA 1
ATOM 1692 C C . TRP A 1 207 ? -6.424 8.246 7.124 1.00 97.56 207 TRP A C 1
ATOM 1694 O O . TRP A 1 207 ? -5.363 8.801 7.398 1.00 97.56 207 TRP A O 1
ATOM 1704 N N . GLU A 1 208 ? -7.364 8.833 6.381 1.00 95.75 208 GLU A N 1
ATOM 1705 C CA . GLU A 1 208 ? -7.266 10.188 5.820 1.00 95.75 208 GLU A CA 1
ATOM 1706 C C . GLU A 1 208 ? -7.022 11.252 6.901 1.00 95.75 208 GLU A C 1
ATOM 1708 O O . GLU A 1 208 ? -6.147 12.113 6.759 1.00 95.75 208 GLU A O 1
ATOM 1713 N N . GLU A 1 209 ? -7.771 11.186 8.009 1.00 97.00 209 GLU A N 1
ATOM 1714 C CA . GLU A 1 209 ? -7.582 12.084 9.155 1.00 97.00 209 GLU A CA 1
ATOM 1715 C C . GLU A 1 209 ? -6.161 11.966 9.723 1.00 97.00 209 GLU A C 1
ATOM 1717 O O . GLU A 1 209 ? -5.507 12.979 9.985 1.00 97.00 209 GLU A O 1
ATOM 1722 N N . PHE A 1 210 ? -5.651 10.738 9.847 1.00 97.56 210 PHE A N 1
ATOM 1723 C CA . PHE A 1 210 ? -4.307 10.472 10.347 1.00 97.56 210 PHE A CA 1
ATOM 1724 C C . PHE A 1 210 ? -3.206 10.966 9.396 1.00 97.56 210 PHE A C 1
ATOM 1726 O O . PHE A 1 210 ? -2.316 11.702 9.836 1.00 97.56 210 PHE A O 1
ATOM 1733 N N . ILE A 1 211 ? -3.248 10.616 8.106 1.00 95.06 211 ILE A N 1
ATOM 1734 C CA . ILE A 1 211 ? -2.191 11.003 7.153 1.00 95.06 211 ILE A CA 1
ATOM 1735 C C . ILE A 1 211 ? -2.098 12.521 6.984 1.00 95.06 211 ILE A C 1
ATOM 1737 O O . ILE A 1 211 ? -1.001 13.045 6.791 1.00 95.06 211 ILE A O 1
ATOM 1741 N N . LYS A 1 212 ? -3.222 13.236 7.130 1.00 95.38 212 LYS A N 1
ATOM 1742 C CA . LYS A 1 212 ? -3.272 14.697 7.035 1.00 95.38 212 LYS A CA 1
ATOM 1743 C C . LYS A 1 212 ? -2.451 15.381 8.126 1.00 95.38 212 LYS A C 1
ATOM 1745 O O . LYS A 1 212 ? -1.803 16.389 7.859 1.00 95.38 212 LYS A O 1
ATOM 1750 N N . VAL A 1 213 ? -2.480 14.853 9.351 1.00 95.56 213 VAL A N 1
ATOM 1751 C CA . VAL A 1 213 ? -1.737 15.428 10.487 1.00 95.56 213 VAL A CA 1
ATOM 1752 C C . VAL A 1 213 ? -0.380 14.768 10.711 1.00 95.56 213 VAL A C 1
ATOM 1754 O O . VAL A 1 213 ? 0.458 15.345 11.403 1.00 95.56 213 VAL A O 1
ATOM 1757 N N . ARG A 1 214 ? -0.153 13.571 10.147 1.00 95.00 214 ARG A N 1
ATOM 1758 C CA . ARG A 1 214 ? 1.053 12.717 10.242 1.00 95.00 214 ARG A CA 1
ATOM 1759 C C . ARG A 1 214 ? 1.423 12.242 11.647 1.00 95.00 214 ARG A C 1
ATOM 1761 O O . ARG A 1 214 ? 2.007 11.175 11.781 1.00 95.00 214 ARG A O 1
ATOM 1768 N N . THR A 1 215 ? 1.078 13.001 12.684 1.00 97.31 215 THR A N 1
ATOM 1769 C CA . THR A 1 215 ? 1.171 12.647 14.101 1.00 97.31 215 THR A CA 1
ATOM 1770 C C . THR A 1 215 ? -0.158 12.969 14.782 1.00 97.31 215 THR A C 1
ATOM 1772 O O . THR A 1 215 ? -0.449 14.135 15.068 1.00 97.31 215 THR A O 1
ATOM 1775 N N . ALA A 1 216 ? -0.958 11.930 15.030 1.00 97.50 216 ALA A N 1
ATOM 1776 C CA . ALA A 1 216 ? -2.334 12.033 15.503 1.00 97.50 216 ALA A CA 1
ATOM 1777 C C . ALA A 1 216 ? -2.498 11.536 16.943 1.00 97.50 216 ALA A C 1
ATOM 1779 O O . ALA A 1 216 ? -2.031 10.461 17.319 1.00 97.50 216 ALA A O 1
ATOM 1780 N N . THR A 1 217 ? -3.234 12.308 17.727 1.00 97.38 217 THR A N 1
ATOM 1781 C CA . THR A 1 217 ? -3.858 11.936 19.000 1.00 97.38 217 THR A CA 1
ATOM 1782 C C . THR A 1 217 ? -5.342 11.643 18.773 1.00 97.38 217 THR A C 1
ATOM 1784 O O . THR A 1 217 ? -5.875 11.897 17.696 1.00 97.38 217 THR A O 1
ATOM 1787 N N . GLN A 1 218 ? -6.060 11.169 19.797 1.00 95.69 218 GLN A N 1
ATOM 1788 C CA . GLN A 1 218 ? -7.503 10.906 19.685 1.00 95.69 218 GLN A CA 1
ATOM 1789 C C . GLN A 1 218 ? -8.328 12.124 19.234 1.00 95.69 218 GLN A C 1
ATOM 1791 O O . GLN A 1 218 ? -9.352 11.940 18.582 1.00 95.69 218 GLN A O 1
ATOM 1796 N N . SER A 1 219 ? -7.903 13.350 19.568 1.00 95.44 219 SER A N 1
ATOM 1797 C CA . SER A 1 219 ? -8.611 14.580 19.182 1.00 95.44 219 SER A CA 1
ATOM 1798 C C . SER A 1 219 ? -8.467 14.944 17.705 1.00 95.44 219 SER A C 1
ATOM 1800 O O . SER A 1 219 ? -9.263 15.737 17.214 1.00 95.44 219 SER A O 1
ATOM 1802 N N . ASP A 1 220 ? -7.490 14.369 17.002 1.00 97.25 220 ASP A N 1
ATOM 1803 C CA . ASP A 1 220 ? -7.277 14.622 15.573 1.00 97.25 220 ASP A CA 1
ATOM 1804 C C . ASP A 1 220 ? -8.249 13.807 14.685 1.00 97.25 220 ASP A C 1
ATOM 1806 O O . ASP A 1 220 ? -8.403 14.096 13.502 1.00 97.25 220 ASP A O 1
ATOM 1810 N N . PHE A 1 221 ? -8.958 12.829 15.263 1.00 97.19 221 PHE A N 1
ATOM 1811 C CA . PHE A 1 221 ? -9.994 12.025 14.606 1.00 97.19 221 PHE A CA 1
ATOM 1812 C C . PHE A 1 221 ? -11.374 12.660 14.823 1.00 97.19 221 PHE A C 1
ATOM 1814 O O . PHE A 1 221 ? -12.073 12.348 15.787 1.00 97.19 221 PHE A O 1
ATOM 1821 N N . ILE A 1 222 ? -11.774 13.582 13.950 1.00 95.94 222 ILE A N 1
ATOM 1822 C CA . ILE A 1 222 ? -12.983 14.402 14.103 1.00 95.94 222 ILE A CA 1
ATOM 1823 C C . ILE A 1 222 ? -14.223 13.619 13.665 1.00 95.94 222 ILE A C 1
ATOM 1825 O O . ILE A 1 222 ? -15.185 13.476 14.428 1.00 95.94 222 ILE A O 1
ATOM 1829 N N . LYS A 1 223 ? -14.199 13.097 12.437 1.00 94.94 223 LYS A N 1
ATOM 1830 C CA . LYS A 1 223 ? -15.288 12.321 11.835 1.00 94.94 223 LYS A CA 1
ATOM 1831 C C . LYS A 1 223 ? -15.358 10.917 12.432 1.00 94.94 223 LYS A C 1
ATOM 1833 O O . LYS A 1 223 ? -16.446 10.363 12.569 1.00 94.94 223 LYS A O 1
ATOM 1838 N N . THR A 1 224 ? -14.223 10.389 12.891 1.00 95.69 224 THR A N 1
ATOM 1839 C CA . THR A 1 224 ? -14.119 9.041 13.469 1.00 95.69 224 THR A CA 1
ATOM 1840 C C . THR A 1 224 ? -13.950 9.001 15.000 1.00 95.69 224 THR A C 1
ATOM 1842 O O . THR A 1 224 ? -13.646 7.952 15.578 1.00 95.69 224 THR A O 1
ATOM 1845 N N . LYS A 1 225 ? -14.235 10.112 15.701 1.00 91.38 225 LYS A N 1
ATOM 1846 C CA . LYS A 1 225 ? -14.021 10.306 17.156 1.00 91.38 225 LYS A CA 1
ATOM 1847 C C . LYS A 1 225 ? -14.499 9.171 18.072 1.00 91.38 225 LYS A C 1
ATOM 1849 O O . LYS A 1 225 ? -13.869 8.900 19.088 1.00 91.38 225 LYS A O 1
ATOM 1854 N N . GLY A 1 226 ? -15.593 8.487 17.724 1.00 89.94 226 GLY A N 1
ATOM 1855 C CA . GLY A 1 226 ? -16.181 7.412 18.538 1.00 89.94 226 GLY A CA 1
ATOM 1856 C C . GLY A 1 226 ? -15.368 6.111 18.567 1.00 89.94 226 GLY A C 1
ATOM 1857 O O . GLY 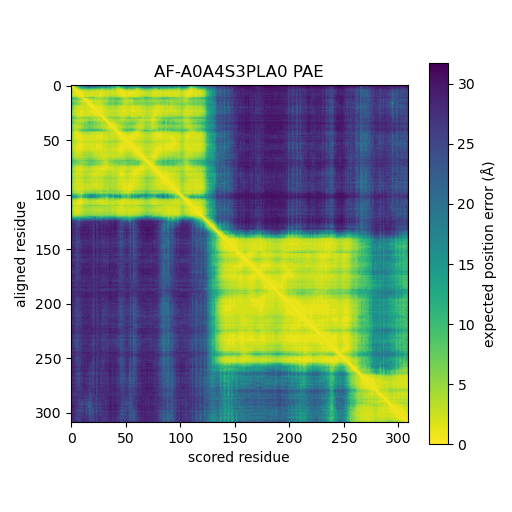A 1 226 ? -15.640 5.237 19.385 1.00 89.94 226 GLY A O 1
ATOM 1858 N N . ARG A 1 227 ? -14.381 5.966 17.676 1.00 94.19 227 ARG A N 1
ATOM 1859 C CA . ARG A 1 227 ? -13.529 4.772 17.548 1.00 94.19 227 ARG A CA 1
ATOM 1860 C C . ARG A 1 227 ? -12.049 5.122 17.409 1.00 94.19 227 ARG A C 1
ATOM 1862 O O . ARG A 1 227 ? -11.254 4.245 17.083 1.00 94.19 227 ARG A O 1
ATOM 1869 N N . SER A 1 228 ? -11.661 6.363 17.697 1.00 95.75 228 SER A N 1
ATOM 1870 C CA . SER A 1 228 ? -10.282 6.845 17.543 1.00 95.75 228 SER A CA 1
ATOM 1871 C C . SER A 1 228 ? -9.269 5.966 18.282 1.00 95.75 228 SER A C 1
ATOM 1873 O O . SER A 1 228 ? -8.250 5.590 17.715 1.00 95.75 228 SER A O 1
ATOM 1875 N N . SER A 1 229 ? -9.580 5.525 19.507 1.00 95.62 229 SER A N 1
ATOM 1876 C CA . SER A 1 229 ? -8.699 4.626 20.266 1.00 95.62 229 SER A CA 1
ATOM 1877 C C . SER A 1 229 ? -8.473 3.268 19.591 1.00 95.62 229 SER A C 1
ATOM 1879 O O . SER A 1 229 ? -7.385 2.708 19.726 1.00 95.62 229 SER A O 1
ATOM 1881 N N . PHE A 1 230 ? -9.488 2.724 18.914 1.00 97.12 230 PHE A N 1
ATOM 1882 C CA . PHE A 1 230 ? -9.363 1.482 18.151 1.00 97.12 230 PHE A CA 1
ATOM 1883 C C . PHE A 1 230 ? -8.576 1.731 16.863 1.00 97.12 230 PHE A C 1
ATOM 1885 O O . PHE A 1 230 ? -7.610 1.023 16.608 1.00 97.12 230 PHE A O 1
ATOM 1892 N N . LEU A 1 231 ? -8.929 2.774 16.101 1.00 98.06 231 LEU A N 1
ATOM 1893 C CA . LEU A 1 231 ? -8.258 3.123 14.844 1.00 98.06 231 LEU A CA 1
ATOM 1894 C C . LEU A 1 231 ? -6.766 3.389 15.048 1.00 98.06 231 LEU A C 1
ATOM 1896 O O . LEU A 1 231 ? -5.946 2.865 14.304 1.00 98.06 231 LEU A O 1
ATOM 1900 N N . MET A 1 232 ? -6.396 4.118 16.104 1.00 98.12 232 MET A N 1
ATOM 1901 C CA . MET A 1 232 ? -4.992 4.350 16.441 1.00 98.12 232 MET A CA 1
ATOM 1902 C C . MET A 1 232 ? -4.234 3.041 16.689 1.00 98.12 232 MET A C 1
ATOM 1904 O O . MET A 1 232 ? -3.145 2.848 16.157 1.00 98.12 232 MET A O 1
ATOM 1908 N N . ALA A 1 233 ? -4.816 2.131 17.473 1.00 97.94 233 ALA A N 1
ATOM 1909 C CA . ALA A 1 233 ? -4.212 0.833 17.767 1.00 97.94 233 ALA A CA 1
ATOM 1910 C C . ALA A 1 233 ? -4.168 -0.105 16.551 1.00 97.94 233 ALA A C 1
ATOM 1912 O O . ALA A 1 233 ? -3.256 -0.921 16.419 1.00 97.94 233 ALA A O 1
ATOM 1913 N N . PHE A 1 234 ? -5.155 0.007 15.664 1.00 98.12 234 PHE A N 1
ATOM 1914 C CA . PHE A 1 234 ? -5.218 -0.741 14.419 1.00 98.12 234 PHE A CA 1
ATOM 1915 C C . PHE A 1 234 ? -4.143 -0.258 13.440 1.00 98.12 234 PHE A C 1
ATOM 1917 O O . PHE A 1 234 ? -3.346 -1.058 12.957 1.00 98.12 234 PHE A O 1
ATOM 1924 N N . PHE A 1 235 ? -4.035 1.055 13.218 1.00 98.19 235 PHE A N 1
ATOM 1925 C CA . PHE A 1 235 ? -3.005 1.632 12.353 1.00 98.19 235 PHE A CA 1
ATOM 1926 C C . PHE A 1 235 ? -1.596 1.419 12.898 1.00 98.19 235 PHE A C 1
ATOM 1928 O O . PHE A 1 235 ? -0.682 1.214 12.107 1.00 98.19 235 PHE A O 1
ATOM 1935 N N . SER A 1 236 ? -1.401 1.378 14.221 1.00 97.12 236 SER A N 1
ATOM 1936 C CA . SER A 1 236 ? -0.085 1.084 14.803 1.00 97.12 236 SER A CA 1
ATOM 1937 C C . SER A 1 236 ? 0.418 -0.337 14.533 1.00 97.12 236 SER A C 1
ATOM 1939 O O . SER A 1 236 ? 1.574 -0.622 14.828 1.00 97.12 236 SER A O 1
ATOM 1941 N N . GLN A 1 237 ? -0.417 -1.236 13.994 1.00 96.31 237 GLN A N 1
ATOM 1942 C CA . GLN A 1 237 ? 0.044 -2.548 13.527 1.00 96.31 237 GLN A CA 1
ATOM 1943 C C . GLN A 1 237 ? 0.789 -2.468 12.185 1.00 96.31 237 GLN A C 1
ATOM 1945 O O . GLN A 1 237 ? 1.449 -3.427 11.789 1.00 96.31 237 GLN A O 1
ATOM 1950 N N . LEU A 1 238 ? 0.687 -1.347 11.463 1.00 94.44 238 LEU A N 1
ATOM 1951 C CA . LEU A 1 238 ? 1.432 -1.140 10.226 1.00 94.44 238 LEU A CA 1
ATOM 1952 C C . LEU A 1 238 ? 2.909 -0.863 10.543 1.00 94.44 238 LEU A C 1
ATOM 1954 O O . LEU A 1 238 ? 3.215 -0.045 11.412 1.00 94.44 238 LEU A O 1
ATOM 1958 N N . PRO A 1 239 ? 3.857 -1.464 9.803 1.00 90.00 239 PRO A N 1
ATOM 1959 C CA . PRO A 1 239 ? 5.284 -1.368 10.119 1.00 90.00 239 PRO A CA 1
ATOM 1960 C C . PRO A 1 239 ? 5.846 0.057 9.998 1.00 90.00 239 PRO A C 1
ATOM 1962 O O . PRO A 1 239 ? 6.861 0.376 10.622 1.00 90.00 239 PRO A O 1
ATOM 1965 N N . PHE A 1 240 ? 5.182 0.921 9.232 1.00 91.25 240 PHE A N 1
ATOM 1966 C CA . PHE A 1 240 ? 5.533 2.328 9.026 1.00 91.25 240 PHE A CA 1
ATOM 1967 C C . PHE A 1 240 ? 4.763 3.296 9.942 1.00 91.25 240 PHE A C 1
ATOM 1969 O O . PHE A 1 240 ? 4.906 4.508 9.808 1.00 91.25 240 PHE A O 1
ATOM 1976 N N . VAL A 1 241 ? 3.984 2.788 10.902 1.00 96.56 241 VAL A N 1
ATOM 1977 C CA . VAL A 1 241 ? 3.324 3.596 11.936 1.00 96.56 241 VAL A CA 1
ATOM 1978 C C . VAL A 1 241 ? 4.010 3.342 13.277 1.00 96.56 241 VAL A C 1
ATOM 1980 O O . VAL A 1 241 ? 4.242 2.205 13.681 1.00 96.56 241 VAL A O 1
ATOM 1983 N N . GLY A 1 242 ? 4.407 4.413 13.957 1.00 96.38 242 GLY A N 1
ATOM 1984 C CA . GLY A 1 242 ? 4.986 4.385 15.297 1.00 96.38 242 GLY A CA 1
ATOM 1985 C C . GLY A 1 242 ? 3.996 4.859 16.357 1.00 96.38 242 GLY A C 1
ATOM 1986 O O . GLY A 1 242 ? 3.091 5.640 16.067 1.00 96.38 242 GLY A O 1
ATOM 1987 N N . VAL A 1 243 ? 4.198 4.422 17.599 1.00 96.88 243 VAL A N 1
ATOM 1988 C CA . VAL A 1 243 ? 3.527 4.977 18.783 1.00 96.88 243 VAL A CA 1
ATOM 1989 C C . VAL A 1 243 ? 4.464 5.989 19.440 1.00 96.88 243 VAL A C 1
ATOM 1991 O O . VAL A 1 243 ? 5.648 5.715 19.614 1.00 96.88 243 VAL A O 1
ATOM 1994 N N . THR A 1 244 ? 3.942 7.159 19.794 1.00 95.56 244 THR A N 1
ATOM 1995 C CA . THR A 1 244 ? 4.698 8.258 20.407 1.00 95.56 244 THR A CA 1
ATOM 1996 C C . THR A 1 244 ? 3.829 9.019 21.414 1.00 95.56 244 THR A C 1
ATOM 1998 O O . THR A 1 244 ? 2.695 8.631 21.708 1.00 95.56 244 THR A O 1
ATOM 2001 N N . THR A 1 245 ? 4.349 10.118 21.950 1.00 94.44 245 THR A N 1
ATOM 2002 C CA . THR A 1 245 ? 3.612 11.055 22.799 1.00 94.44 245 THR A CA 1
ATOM 2003 C C . THR A 1 245 ? 3.640 12.460 22.213 1.00 94.44 245 THR A C 1
ATOM 2005 O O . THR A 1 245 ? 4.710 12.971 21.892 1.00 94.44 245 THR A O 1
ATOM 2008 N N . LYS A 1 246 ? 2.477 13.110 22.134 1.00 90.88 246 LYS A N 1
ATOM 2009 C CA . LYS A 1 246 ? 2.314 14.519 21.745 1.00 90.88 246 LYS A CA 1
ATOM 2010 C C . LYS A 1 246 ? 1.621 15.241 22.895 1.00 90.88 246 LYS A C 1
ATOM 2012 O O . LYS A 1 246 ? 0.534 14.835 23.292 1.00 90.88 246 LYS A O 1
ATOM 2017 N N . GLU A 1 247 ? 2.266 16.261 23.463 1.00 88.12 247 GLU A N 1
ATOM 2018 C CA . GLU A 1 247 ? 1.718 17.039 24.591 1.00 88.12 247 GLU A CA 1
ATOM 2019 C C . GLU A 1 247 ? 1.222 16.145 25.745 1.00 88.12 247 GLU A C 1
ATOM 2021 O O . GLU A 1 247 ? 0.112 16.309 26.244 1.00 88.12 247 GLU A O 1
ATOM 2026 N N . THR A 1 248 ? 2.027 15.150 26.142 1.00 90.56 248 THR A N 1
ATOM 2027 C CA . THR A 1 248 ? 1.724 14.129 27.178 1.00 90.56 248 THR A CA 1
ATOM 2028 C C . THR A 1 248 ? 0.601 13.139 26.847 1.00 90.56 248 THR A C 1
ATOM 2030 O O . THR A 1 248 ? 0.344 12.218 27.620 1.00 90.56 248 THR A O 1
ATOM 2033 N N . LYS A 1 249 ? -0.039 13.259 25.681 1.00 93.62 249 LYS A N 1
ATOM 2034 C CA . LYS A 1 249 ? -1.051 12.311 25.210 1.00 93.62 249 LYS A CA 1
ATOM 2035 C C . LYS A 1 249 ? -0.420 11.253 24.318 1.00 93.62 249 LYS A C 1
ATOM 2037 O O . LYS A 1 249 ? 0.494 11.541 23.545 1.00 93.62 249 LYS A O 1
ATOM 2042 N N . VAL A 1 250 ? -0.951 10.035 24.393 1.00 95.88 250 VAL A N 1
ATOM 2043 C CA . VAL A 1 250 ? -0.609 8.959 23.456 1.00 95.88 250 VAL A CA 1
ATOM 2044 C C . VAL A 1 250 ? -0.977 9.388 22.036 1.00 95.88 250 VAL A C 1
ATOM 2046 O O . VAL A 1 250 ? -2.083 9.877 21.795 1.00 95.88 250 VAL A O 1
ATOM 2049 N N . ALA A 1 251 ? -0.047 9.190 21.109 1.00 97.75 251 ALA A N 1
ATOM 2050 C CA . ALA A 1 251 ? -0.187 9.524 19.702 1.00 97.75 251 ALA A CA 1
ATOM 2051 C C . ALA A 1 251 ? 0.343 8.391 18.813 1.00 97.75 251 ALA A C 1
ATOM 2053 O O . ALA A 1 251 ? 1.171 7.583 19.237 1.00 97.75 251 ALA A O 1
ATOM 2054 N N . ILE A 1 252 ? -0.112 8.359 17.564 1.00 98.31 252 ILE A N 1
ATOM 2055 C CA . ILE A 1 252 ? 0.510 7.585 16.487 1.00 98.31 252 ILE A CA 1
ATOM 2056 C C . ILE A 1 252 ? 1.179 8.532 15.499 1.00 98.31 252 ILE A C 1
ATOM 2058 O O . ILE A 1 252 ? 0.738 9.668 15.337 1.00 98.31 252 ILE A O 1
ATOM 2062 N N . THR A 1 253 ? 2.247 8.084 14.849 1.00 97.94 253 THR A N 1
ATOM 2063 C CA . THR A 1 253 ? 3.018 8.897 13.905 1.00 97.94 253 THR A CA 1
ATOM 2064 C C . THR A 1 253 ? 3.458 8.077 12.699 1.00 97.94 253 THR A C 1
ATOM 2066 O O . THR A 1 253 ? 3.782 6.897 12.838 1.00 97.94 253 THR A O 1
ATOM 2069 N N . LEU A 1 254 ? 3.446 8.675 11.509 1.00 95.50 254 LEU A N 1
ATOM 2070 C CA . LEU A 1 254 ? 4.064 8.078 10.328 1.00 95.50 254 LEU A CA 1
ATOM 2071 C C . LEU A 1 254 ? 5.583 8.145 10.478 1.00 95.50 254 LEU A C 1
ATOM 2073 O O . LEU A 1 254 ? 6.143 9.218 10.694 1.00 95.50 254 LEU A O 1
ATOM 2077 N N . LYS A 1 255 ? 6.251 6.996 10.355 1.00 91.25 255 LYS A N 1
ATOM 2078 C CA . LYS A 1 255 ? 7.714 6.944 10.372 1.00 91.25 255 LYS A CA 1
ATOM 2079 C C . LYS A 1 255 ? 8.251 7.684 9.154 1.00 91.25 255 LYS A C 1
ATOM 2081 O O . LYS A 1 255 ? 7.813 7.448 8.029 1.00 91.25 255 LYS A O 1
ATOM 2086 N N . GLU A 1 256 ? 9.210 8.565 9.394 1.00 83.44 256 GLU A N 1
ATOM 2087 C CA . GLU A 1 256 ? 9.945 9.236 8.332 1.00 83.44 256 GLU A CA 1
ATOM 2088 C C . GLU A 1 256 ? 11.207 8.444 8.031 1.00 83.44 256 GLU A C 1
ATOM 2090 O O . GLU A 1 256 ? 11.893 7.978 8.943 1.00 83.44 256 GLU A O 1
ATOM 2095 N N . TYR A 1 257 ? 11.475 8.273 6.741 1.00 77.44 257 TYR A N 1
ATOM 2096 C CA . TYR A 1 257 ? 12.662 7.593 6.256 1.00 77.44 257 TYR A CA 1
ATOM 2097 C C . TYR A 1 257 ? 13.568 8.621 5.599 1.00 77.44 257 TYR A C 1
ATOM 2099 O O . TYR A 1 257 ? 13.129 9.390 4.742 1.00 77.44 257 TYR A O 1
ATOM 2107 N N . THR A 1 258 ? 14.830 8.638 6.002 1.00 75.56 258 THR A N 1
ATOM 2108 C CA . THR A 1 258 ? 15.862 9.431 5.334 1.00 75.56 258 THR A CA 1
ATOM 2109 C C . THR A 1 258 ? 16.363 8.701 4.085 1.00 75.56 258 THR A C 1
ATOM 2111 O O . THR A 1 258 ? 16.182 7.490 3.940 1.00 75.56 258 THR A O 1
ATOM 2114 N N . THR A 1 259 ? 16.981 9.420 3.144 1.00 69.00 259 THR A N 1
ATOM 2115 C CA . THR A 1 259 ? 17.420 8.854 1.854 1.00 69.00 259 THR A CA 1
ATOM 2116 C C . THR A 1 259 ? 18.360 7.652 2.011 1.00 69.00 259 THR A C 1
ATOM 2118 O O . THR A 1 259 ? 18.296 6.721 1.218 1.00 69.00 259 THR A O 1
ATOM 2121 N N . ASP A 1 260 ? 19.189 7.631 3.056 1.00 68.06 260 ASP A N 1
ATOM 2122 C CA . ASP A 1 260 ? 20.091 6.527 3.422 1.00 68.06 260 ASP A CA 1
ATOM 2123 C C . ASP A 1 260 ? 19.369 5.296 4.004 1.00 68.06 260 ASP A C 1
ATOM 2125 O O . ASP A 1 260 ? 19.922 4.196 4.059 1.00 68.06 260 ASP A O 1
ATOM 2129 N N . GLN A 1 261 ? 18.117 5.453 4.435 1.00 67.81 261 GLN A N 1
ATOM 2130 C CA . GLN A 1 261 ? 17.290 4.349 4.915 1.00 67.81 261 GLN A CA 1
ATOM 2131 C C . GLN A 1 261 ? 16.515 3.665 3.789 1.00 67.81 261 GLN A C 1
ATOM 2133 O O . GLN A 1 261 ? 16.135 2.500 3.957 1.00 67.81 261 GLN A O 1
ATOM 2138 N N . LEU A 1 262 ? 16.332 4.343 2.652 1.00 70.50 262 LEU A N 1
ATOM 2139 C CA . LEU A 1 262 ? 15.690 3.782 1.468 1.00 70.50 262 LEU A CA 1
ATOM 2140 C C . LEU A 1 262 ? 16.533 2.639 0.870 1.00 70.50 262 LEU A C 1
ATOM 2142 O O . LEU A 1 262 ? 17.755 2.608 1.035 1.00 70.50 262 LEU A O 1
ATOM 2146 N N . PRO A 1 263 ? 15.906 1.667 0.185 1.00 68.88 263 PRO A N 1
ATOM 2147 C CA . PRO A 1 263 ? 16.644 0.630 -0.526 1.00 68.88 263 PRO A CA 1
ATOM 2148 C C . PRO A 1 263 ? 17.579 1.245 -1.579 1.00 68.88 263 PRO A C 1
ATOM 2150 O O . PRO A 1 263 ? 17.144 2.018 -2.427 1.00 68.88 263 PRO A O 1
ATOM 2153 N N . GLU A 1 264 ? 18.861 0.869 -1.563 1.00 67.88 264 GLU A N 1
ATOM 2154 C CA . GLU A 1 264 ? 19.852 1.339 -2.549 1.00 67.88 264 GLU A CA 1
ATOM 2155 C C . GLU A 1 264 ? 19.753 0.623 -3.914 1.00 67.88 264 GLU A C 1
ATOM 2157 O O . GLU A 1 264 ? 20.501 0.927 -4.849 1.00 67.88 264 GLU A O 1
ATOM 2162 N N . GLY A 1 265 ? 18.848 -0.350 -4.046 1.00 67.75 265 GLY A N 1
ATOM 2163 C CA . GLY A 1 265 ? 18.650 -1.137 -5.260 1.00 67.75 265 GLY A CA 1
ATOM 2164 C C . GLY A 1 265 ? 17.273 -1.799 -5.324 1.00 67.75 265 GLY A C 1
ATOM 2165 O O . GLY A 1 265 ? 16.512 -1.776 -4.360 1.00 67.75 265 GLY A O 1
ATOM 2166 N N . ASN A 1 266 ? 16.966 -2.385 -6.485 1.00 76.62 266 ASN A N 1
ATOM 2167 C CA . ASN A 1 266 ? 15.740 -3.154 -6.726 1.00 76.62 266 ASN A CA 1
ATOM 2168 C C . ASN A 1 266 ? 15.639 -4.340 -5.738 1.00 76.62 266 ASN A C 1
ATOM 2170 O O . ASN A 1 266 ? 16.632 -5.022 -5.479 1.00 76.62 266 ASN A O 1
ATOM 2174 N N . ILE A 1 267 ? 14.430 -4.605 -5.231 1.00 78.69 267 ILE A N 1
ATOM 2175 C CA . ILE A 1 267 ? 14.107 -5.737 -4.355 1.00 78.69 267 ILE A CA 1
ATOM 2176 C C . ILE A 1 267 ? 14.556 -7.091 -4.924 1.00 78.69 267 ILE A C 1
ATOM 2178 O O . ILE A 1 267 ? 15.032 -7.938 -4.174 1.00 78.69 267 ILE A O 1
ATOM 2182 N N . GLU A 1 268 ? 14.494 -7.285 -6.239 1.00 78.94 268 GLU A N 1
ATOM 2183 C CA . GLU A 1 268 ? 14.936 -8.520 -6.896 1.00 78.94 268 GLU A CA 1
ATOM 2184 C C . GLU A 1 268 ? 16.440 -8.750 -6.724 1.00 78.94 268 GLU A C 1
ATOM 2186 O O . GLU A 1 268 ? 16.875 -9.875 -6.484 1.00 78.94 268 GLU A O 1
ATOM 2191 N N . LEU A 1 269 ? 17.244 -7.680 -6.773 1.00 79.00 269 LEU A N 1
ATOM 2192 C CA . LEU A 1 269 ? 18.685 -7.762 -6.517 1.00 79.00 269 LEU A CA 1
ATOM 2193 C C . LEU A 1 269 ? 18.956 -8.155 -5.063 1.00 79.00 269 LEU A C 1
ATOM 2195 O O . LEU A 1 269 ? 19.849 -8.958 -4.794 1.00 79.00 269 LEU A O 1
ATOM 2199 N N . THR A 1 270 ? 18.181 -7.596 -4.133 1.00 83.38 270 THR A N 1
ATOM 2200 C CA . THR A 1 270 ? 18.258 -7.887 -2.699 1.00 83.38 270 THR A CA 1
ATOM 2201 C C . THR A 1 270 ? 17.896 -9.345 -2.403 1.00 83.38 270 THR A C 1
ATOM 2203 O O . THR A 1 270 ? 18.665 -10.027 -1.729 1.00 83.38 270 THR A O 1
ATOM 2206 N N . ILE A 1 271 ? 16.786 -9.847 -2.953 1.00 85.50 271 ILE A N 1
ATOM 2207 C CA . ILE A 1 271 ? 16.341 -11.239 -2.780 1.00 85.50 271 ILE A CA 1
ATOM 2208 C C . ILE A 1 271 ? 17.327 -12.207 -3.438 1.00 85.50 271 ILE A C 1
ATOM 2210 O O . ILE A 1 271 ? 17.794 -13.137 -2.788 1.00 85.50 271 ILE A O 1
ATOM 2214 N N . SER A 1 272 ? 17.730 -11.946 -4.684 1.00 83.44 272 SER A N 1
ATOM 2215 C CA . SER A 1 272 ? 18.685 -12.801 -5.396 1.00 83.44 272 SER A CA 1
ATOM 2216 C C . SER A 1 272 ? 20.014 -12.933 -4.649 1.00 83.44 272 SER A C 1
ATOM 2218 O O . SER A 1 272 ? 20.611 -14.009 -4.634 1.00 83.44 272 SER A O 1
ATOM 2220 N N . PHE A 1 273 ? 20.490 -11.858 -4.014 1.00 87.44 273 PHE A N 1
ATOM 2221 C CA . PHE A 1 273 ? 21.710 -11.927 -3.216 1.00 87.44 273 PHE A CA 1
ATOM 2222 C C . PHE A 1 273 ? 21.515 -12.677 -1.893 1.00 87.44 273 PHE A C 1
ATOM 2224 O O . PHE A 1 273 ? 22.418 -13.399 -1.477 1.00 87.44 273 PHE A O 1
ATOM 2231 N N . LEU A 1 274 ? 20.351 -12.551 -1.249 1.00 88.94 274 LEU A N 1
ATOM 2232 C CA . LEU A 1 274 ? 20.022 -13.335 -0.056 1.00 88.94 274 LEU A CA 1
ATOM 2233 C C . LEU A 1 274 ? 20.039 -14.839 -0.353 1.00 88.94 274 LEU A C 1
ATOM 2235 O O . LEU A 1 274 ? 20.625 -15.604 0.411 1.00 88.94 274 LEU A O 1
ATOM 2239 N N . ASP A 1 275 ? 19.460 -15.246 -1.481 1.00 88.50 275 ASP A N 1
ATOM 2240 C CA . ASP A 1 275 ? 19.460 -16.645 -1.911 1.00 88.50 275 ASP A CA 1
ATOM 2241 C C . ASP A 1 275 ? 20.881 -17.170 -2.147 1.00 88.50 275 ASP A C 1
ATOM 2243 O O . ASP A 1 275 ? 21.201 -18.290 -1.755 1.00 88.50 275 ASP A O 1
ATOM 2247 N N . GLU A 1 276 ? 21.757 -16.355 -2.737 1.00 86.75 276 GLU A N 1
ATOM 2248 C CA . GLU A 1 276 ? 23.169 -16.696 -2.947 1.00 86.75 276 GLU A CA 1
ATOM 2249 C C . GLU A 1 276 ? 23.926 -16.846 -1.616 1.00 86.75 276 GLU A C 1
ATOM 2251 O O . GLU A 1 276 ? 24.675 -17.804 -1.433 1.00 86.75 276 GLU A O 1
ATOM 2256 N N . ILE A 1 277 ? 23.681 -15.953 -0.645 1.00 89.94 277 ILE A N 1
ATOM 2257 C CA . ILE A 1 277 ? 24.237 -16.062 0.716 1.00 89.94 277 ILE A CA 1
ATOM 2258 C C . ILE A 1 277 ? 23.855 -17.399 1.349 1.00 89.94 277 ILE A C 1
ATOM 2260 O O . ILE A 1 277 ? 24.715 -18.080 1.907 1.00 89.94 277 ILE A O 1
ATOM 2264 N N . ILE A 1 278 ? 22.580 -17.780 1.251 1.00 89.00 278 ILE A N 1
ATOM 2265 C CA . ILE A 1 278 ? 22.058 -19.010 1.854 1.00 89.00 278 ILE A CA 1
ATOM 2266 C C . ILE A 1 278 ? 22.605 -20.244 1.133 1.00 89.00 278 ILE A C 1
ATOM 2268 O O . ILE A 1 278 ? 23.066 -21.184 1.779 1.00 89.00 278 ILE A O 1
ATOM 2272 N N . LYS A 1 279 ? 22.550 -20.254 -0.201 1.00 91.06 279 LYS A N 1
ATOM 2273 C CA . LYS A 1 279 ? 22.887 -21.421 -1.019 1.00 91.06 279 LYS A CA 1
ATOM 2274 C C . LYS A 1 279 ? 24.384 -21.700 -1.045 1.00 91.06 279 LYS A C 1
ATOM 2276 O O . LYS A 1 279 ? 24.794 -22.848 -0.885 1.00 91.06 279 LYS A O 1
ATOM 2281 N N . ASP A 1 280 ? 25.180 -20.656 -1.238 1.00 87.88 280 ASP A N 1
ATOM 2282 C CA . ASP A 1 280 ? 26.622 -20.772 -1.442 1.00 87.88 280 ASP A CA 1
ATOM 2283 C C . ASP A 1 280 ? 27.409 -20.486 -0.147 1.00 87.88 280 ASP A C 1
ATOM 2285 O O . ASP A 1 280 ? 28.640 -20.465 -0.153 1.00 87.88 280 ASP A O 1
ATOM 2289 N N . ASN A 1 281 ? 26.702 -20.297 0.979 1.00 87.00 281 ASN A N 1
ATOM 2290 C CA . ASN A 1 281 ? 27.256 -19.997 2.303 1.00 87.00 281 ASN A CA 1
ATOM 2291 C C . ASN A 1 281 ? 28.263 -18.828 2.268 1.00 87.00 281 ASN A C 1
ATOM 2293 O O . ASN A 1 281 ? 29.331 -18.865 2.888 1.00 87.00 281 ASN A O 1
ATOM 2297 N N . ILE A 1 282 ? 27.933 -17.800 1.481 1.00 87.19 282 ILE A N 1
ATOM 2298 C CA . ILE A 1 282 ? 28.764 -16.611 1.277 1.00 87.19 282 ILE A CA 1
ATOM 2299 C C . ILE A 1 282 ? 28.709 -15.745 2.533 1.00 87.19 282 ILE A C 1
ATOM 2301 O O . ILE A 1 282 ? 27.635 -15.398 3.009 1.00 87.19 282 ILE A O 1
ATOM 2305 N N . ASP A 1 283 ? 29.868 -15.313 3.035 1.00 89.12 283 ASP A N 1
ATOM 2306 C CA . ASP A 1 283 ? 29.922 -14.260 4.051 1.00 89.12 283 ASP A CA 1
ATOM 2307 C C . ASP A 1 283 ? 29.699 -12.893 3.374 1.00 89.12 283 ASP A C 1
ATOM 2309 O O . ASP A 1 283 ? 30.593 -12.412 2.663 1.00 89.12 283 ASP A O 1
ATOM 2313 N N . PRO A 1 284 ? 28.547 -12.224 3.583 1.00 86.56 284 PRO A N 1
ATOM 2314 C CA . PRO A 1 284 ? 28.237 -10.962 2.914 1.00 86.56 284 PRO A CA 1
ATOM 2315 C C . PRO A 1 284 ? 29.191 -9.829 3.314 1.00 86.56 284 PRO A C 1
ATOM 2317 O O . PRO A 1 284 ? 29.283 -8.826 2.612 1.00 86.56 284 PRO A O 1
ATOM 2320 N N . ARG A 1 285 ? 29.968 -9.975 4.395 1.00 88.69 285 ARG A N 1
ATOM 2321 C CA . ARG A 1 285 ? 31.005 -9.001 4.778 1.00 88.69 285 ARG A CA 1
ATOM 2322 C C . ARG A 1 285 ? 32.261 -9.097 3.911 1.00 88.69 285 ARG A C 1
ATOM 2324 O O . ARG A 1 285 ? 33.106 -8.206 3.947 1.00 88.69 285 ARG A O 1
ATOM 2331 N N . LYS A 1 286 ? 32.388 -10.164 3.122 1.00 90.00 286 LYS A N 1
ATOM 2332 C CA . LYS A 1 286 ? 33.578 -10.505 2.333 1.00 90.00 286 LYS A CA 1
ATOM 2333 C C . LYS A 1 286 ? 33.380 -10.349 0.825 1.00 90.00 286 LYS A C 1
ATOM 2335 O O . LYS A 1 286 ? 34.210 -10.842 0.063 1.00 90.00 286 LYS A O 1
ATOM 2340 N N . ILE A 1 287 ? 32.355 -9.609 0.385 1.00 85.94 287 ILE A N 1
ATOM 2341 C CA . ILE A 1 287 ? 32.032 -9.366 -1.038 1.00 85.94 287 ILE A CA 1
ATOM 2342 C C . ILE A 1 287 ? 33.278 -8.996 -1.860 1.00 85.94 287 ILE A C 1
ATOM 2344 O O . ILE A 1 287 ? 33.537 -9.631 -2.878 1.00 85.94 287 ILE A O 1
ATOM 2348 N N . ASN A 1 288 ? 34.097 -8.050 -1.384 1.00 85.75 288 ASN A N 1
ATOM 2349 C CA . ASN A 1 288 ? 35.302 -7.582 -2.092 1.00 85.75 288 ASN A CA 1
ATOM 2350 C C . ASN A 1 288 ? 36.392 -8.655 -2.265 1.00 85.75 288 ASN A C 1
ATOM 2352 O O . ASN A 1 288 ? 37.278 -8.499 -3.097 1.00 85.75 288 ASN A O 1
ATOM 2356 N N . SER A 1 289 ? 36.367 -9.709 -1.448 1.00 86.31 289 SER A N 1
ATOM 2357 C CA . SER A 1 289 ? 37.320 -10.824 -1.524 1.00 86.31 289 SER A CA 1
ATOM 2358 C C . SER A 1 289 ? 36.776 -12.034 -2.286 1.00 86.31 289 SER A C 1
ATOM 2360 O O . SER A 1 289 ? 37.559 -12.840 -2.781 1.00 86.31 289 SER A O 1
ATOM 2362 N N . ILE A 1 290 ? 35.449 -12.158 -2.382 1.00 85.12 290 ILE A N 1
ATOM 2363 C CA . ILE A 1 290 ? 34.761 -13.286 -3.022 1.00 85.12 290 ILE A CA 1
ATOM 2364 C C . ILE A 1 290 ? 34.554 -13.006 -4.512 1.00 85.12 290 ILE A C 1
ATOM 2366 O O . ILE A 1 290 ? 34.835 -13.857 -5.354 1.00 85.12 290 ILE A O 1
ATOM 2370 N N . PHE A 1 291 ? 34.124 -11.792 -4.849 1.00 83.81 291 PHE A N 1
ATOM 2371 C CA . PHE A 1 291 ? 33.900 -11.374 -6.227 1.00 83.81 291 PHE A CA 1
ATOM 2372 C C . PHE A 1 291 ? 35.088 -10.555 -6.728 1.00 83.81 291 PHE A C 1
ATOM 2374 O O . PHE A 1 291 ? 35.661 -9.765 -5.985 1.00 83.81 291 PHE A O 1
ATOM 2381 N N . LYS A 1 292 ? 35.464 -10.748 -7.996 1.00 83.56 292 LYS A N 1
ATOM 2382 C CA . LYS A 1 292 ? 36.622 -10.069 -8.609 1.00 83.56 292 LYS A CA 1
ATOM 2383 C C . LYS A 1 292 ? 36.236 -8.937 -9.557 1.00 83.56 292 LYS A C 1
ATOM 2385 O O . LYS A 1 292 ? 37.042 -8.051 -9.813 1.00 83.56 292 LYS A O 1
ATOM 2390 N N . GLU A 1 293 ? 35.015 -8.962 -10.079 1.00 83.12 293 GLU A N 1
ATOM 2391 C CA . GLU A 1 293 ? 34.525 -7.938 -10.998 1.00 83.12 293 GLU A CA 1
ATOM 2392 C C . GLU A 1 293 ? 33.922 -6.758 -10.231 1.00 83.12 293 GLU A C 1
ATOM 2394 O O . GLU A 1 293 ? 32.971 -6.927 -9.468 1.00 83.12 293 GLU A O 1
ATOM 2399 N N . GLU A 1 294 ? 34.422 -5.545 -10.481 1.00 72.12 294 GLU A N 1
ATOM 2400 C CA . GLU A 1 294 ? 33.985 -4.325 -9.783 1.00 72.12 294 GLU A CA 1
ATOM 2401 C C . GLU A 1 294 ? 32.470 -4.075 -9.912 1.00 72.12 294 GLU A C 1
ATOM 2403 O O . GLU A 1 294 ? 31.812 -3.673 -8.951 1.00 72.12 294 GLU A O 1
ATOM 2408 N N . LYS A 1 295 ? 31.887 -4.378 -11.082 1.00 75.31 295 LYS A N 1
ATOM 2409 C CA . LYS A 1 295 ? 30.437 -4.271 -11.321 1.00 75.31 295 LYS A CA 1
ATOM 2410 C C . LYS A 1 295 ? 29.649 -5.205 -10.398 1.00 75.31 295 LYS A C 1
ATOM 2412 O O . LYS A 1 295 ? 28.667 -4.774 -9.795 1.00 75.31 295 LYS A O 1
ATOM 2417 N N . ILE A 1 296 ? 30.092 -6.457 -10.257 1.00 80.19 296 ILE A N 1
ATOM 2418 C CA . ILE A 1 296 ? 29.453 -7.454 -9.387 1.00 80.19 296 ILE A CA 1
ATOM 2419 C C . ILE A 1 296 ? 29.606 -7.036 -7.926 1.00 80.19 296 ILE A C 1
ATOM 2421 O O . ILE A 1 296 ? 28.619 -7.013 -7.198 1.00 80.19 296 ILE A O 1
ATOM 2425 N N . ILE A 1 297 ? 30.804 -6.608 -7.521 1.00 79.62 297 ILE A N 1
ATOM 2426 C CA . ILE A 1 297 ? 31.073 -6.105 -6.169 1.00 79.62 297 ILE A CA 1
ATOM 2427 C C . ILE A 1 297 ? 30.106 -4.969 -5.801 1.00 79.62 297 ILE A C 1
ATOM 2429 O O . ILE A 1 297 ? 29.478 -5.018 -4.743 1.00 79.62 297 ILE A O 1
ATOM 2433 N N . ARG A 1 298 ? 29.923 -3.973 -6.681 1.00 81.00 298 ARG A N 1
ATOM 2434 C CA . ARG A 1 298 ? 28.995 -2.853 -6.434 1.00 81.00 298 ARG A CA 1
ATOM 2435 C C . ARG A 1 298 ? 27.543 -3.310 -6.316 1.00 81.00 298 ARG A C 1
ATOM 2437 O O . ARG A 1 298 ? 26.850 -2.872 -5.401 1.00 81.00 298 ARG A O 1
ATOM 2444 N N . LEU A 1 299 ? 27.079 -4.180 -7.214 1.00 81.25 299 LEU A N 1
ATOM 2445 C CA . LEU A 1 299 ? 25.703 -4.691 -7.184 1.00 81.25 299 LEU A CA 1
ATOM 2446 C C . LEU A 1 299 ? 25.431 -5.501 -5.912 1.00 81.25 299 LEU A C 1
ATOM 2448 O O . LEU A 1 299 ? 24.426 -5.271 -5.244 1.00 81.25 299 LEU A O 1
ATOM 2452 N N . LYS A 1 300 ? 26.353 -6.394 -5.540 1.00 84.69 300 LYS A N 1
ATOM 2453 C CA . LYS A 1 300 ? 26.251 -7.215 -4.328 1.00 84.69 300 LYS A CA 1
ATOM 2454 C C . LYS A 1 300 ? 26.355 -6.359 -3.063 1.00 84.69 300 LYS A C 1
ATOM 2456 O O . LYS A 1 300 ? 25.618 -6.598 -2.116 1.00 84.69 300 LYS A O 1
ATOM 2461 N N . SER A 1 301 ? 27.180 -5.306 -3.058 1.00 83.94 301 SER A N 1
ATOM 2462 C CA . SER A 1 301 ? 27.247 -4.350 -1.940 1.00 83.94 301 SER A CA 1
ATOM 2463 C C . SER A 1 301 ? 25.934 -3.586 -1.747 1.00 83.94 301 SER A C 1
ATOM 2465 O O . SER A 1 301 ? 25.464 -3.476 -0.618 1.00 83.94 301 SER A O 1
ATOM 2467 N N . ARG A 1 302 ? 25.306 -3.115 -2.832 1.00 82.00 302 ARG A N 1
ATOM 2468 C CA . ARG A 1 302 ? 23.990 -2.455 -2.766 1.00 82.00 302 ARG A CA 1
ATOM 2469 C C . ARG A 1 302 ? 22.899 -3.410 -2.300 1.00 82.00 302 ARG A C 1
ATOM 2471 O O . ARG A 1 302 ? 22.090 -3.055 -1.449 1.00 82.00 302 ARG A O 1
ATOM 2478 N N . ALA A 1 303 ? 22.904 -4.642 -2.808 1.00 85.12 303 ALA A N 1
ATOM 2479 C CA . ALA A 1 303 ? 21.992 -5.685 -2.353 1.00 85.12 303 ALA A CA 1
ATOM 2480 C C . ALA A 1 303 ? 22.186 -5.987 -0.855 1.00 85.12 303 ALA A C 1
ATOM 2482 O O . ALA A 1 303 ? 21.200 -6.073 -0.127 1.00 85.12 303 ALA A O 1
ATOM 2483 N N . ARG A 1 304 ? 23.438 -6.044 -0.373 1.00 86.00 304 ARG A N 1
ATOM 2484 C CA . ARG A 1 304 ? 23.780 -6.176 1.053 1.00 86.00 304 ARG A CA 1
ATOM 2485 C C . ARG A 1 304 ? 23.203 -5.038 1.897 1.00 86.00 304 ARG A C 1
ATOM 2487 O O . ARG A 1 304 ? 22.585 -5.301 2.923 1.00 86.00 304 ARG A O 1
ATOM 2494 N N . GLN A 1 305 ? 23.360 -3.790 1.452 1.00 82.38 305 GLN A N 1
ATOM 2495 C CA . GLN A 1 305 ? 22.766 -2.623 2.118 1.00 82.38 305 GLN A CA 1
ATOM 2496 C C . GLN A 1 305 ? 21.233 -2.694 2.117 1.00 82.38 305 GLN A C 1
ATOM 2498 O O . GLN A 1 305 ? 20.608 -2.362 3.122 1.00 82.38 305 GLN A O 1
ATOM 2503 N N . GLY A 1 306 ? 20.624 -3.192 1.035 1.00 80.62 306 GLY A N 1
ATOM 2504 C CA . GLY A 1 306 ? 19.189 -3.484 0.967 1.00 80.62 306 GLY A CA 1
ATOM 2505 C C . GLY A 1 306 ? 18.737 -4.542 1.982 1.00 80.62 306 GLY A C 1
ATOM 2506 O O . GLY A 1 306 ? 17.691 -4.376 2.602 1.00 80.62 306 GLY A O 1
ATOM 2507 N N . LEU A 1 307 ? 19.554 -5.575 2.218 1.00 82.00 307 LEU A N 1
ATOM 2508 C CA . LEU A 1 307 ? 19.336 -6.589 3.262 1.00 82.00 307 LEU A CA 1
ATOM 2509 C C . LEU A 1 307 ? 19.637 -6.086 4.682 1.00 82.00 307 LEU A C 1
ATOM 2511 O O . LEU A 1 307 ? 19.329 -6.784 5.645 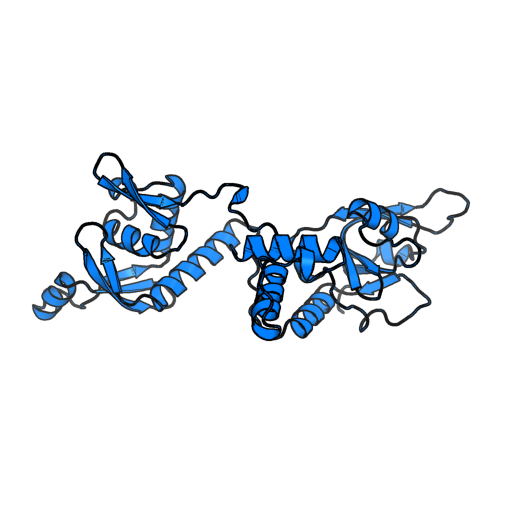1.00 82.00 307 LEU A O 1
ATOM 2515 N N . LYS A 1 308 ? 20.235 -4.895 4.821 1.00 79.75 308 LYS A N 1
ATOM 2516 C CA . LYS A 1 308 ? 20.729 -4.338 6.091 1.00 79.75 308 LYS A CA 1
ATOM 2517 C C . LYS A 1 308 ? 21.742 -5.273 6.792 1.00 79.75 308 LYS A C 1
ATOM 2519 O O . LYS A 1 308 ? 21.707 -5.420 8.013 1.00 79.75 308 LYS A O 1
ATOM 2524 N N . LEU A 1 309 ? 22.644 -5.881 6.006 1.00 76.94 309 LEU A N 1
ATOM 2525 C CA . LEU A 1 309 ? 23.750 -6.762 6.440 1.00 76.94 309 LEU A CA 1
ATOM 2526 C C . LEU A 1 309 ? 25.135 -6.109 6.283 1.00 76.94 309 LEU A C 1
ATOM 2528 O O . LEU A 1 309 ? 25.274 -5.079 5.591 1.00 76.94 309 LEU A O 1
#

Secondary structure (DSSP, 8-state):
-----EEEEE-GGG--TT--HHHHHHHHHS-B---HHHHHH----EEEEEETTEEEEEEEEEEEEE--SGGGTT-EEEEEEEPPHHHHHHHTT-B-TTT---SS-SEEEE-HHHHHHHHHHHS-S--------SHHHHHHHHHHHHHHHHHH-SEEE-TTT--EEEEEEE-SSEEEEEEHHHHHHHHTTSSSSSEEEEEHHHHHHHHHHHHHHSEE-GGG-STTGGGHHHHHHHHTTSTTEEEEEETTEEEEEEPP--TTTS-SS-HHHHHHHHHHHHHHT--GGGHHHH---HHHHHHHHHHHHHTT-

Sequence (309 aa):
MAVEDTILIKIGKSYREGMSAEDLYNATSISWKISREKLQSGDYKFYCAIYNNKIKEVYEFIGYEKDERPEKEGRYILKGKIAEMQIRNILLDLDVSSLHKGLGNPIKYENMEKLLKIARTEIGPTEVYTLPETEENSEFFIESILINLAKKNTEIKTISTQKSNWITRVDEKGIYVETESSREKYQNGEKESPWDYITFAFIMQGWEEFIKVRTATQSDFIKTKGRSSFLMAFFSQLPFVGVTTKETKVAITLKEYTTDQLPEGNIELTISFLDEIIKDNIDPRKINSIFKEEKIIRLKSRARQGLKL

pLDDT: mean 85.93, std 13.16, range [35.09, 98.31]

Organism: NCBI:txid1033734

Radius of gyration: 27.27 Å; Cα contacts (8 Å, |Δi|>4): 444; chains: 1; bounding box: 67×38×78 Å